Protein AF-0000000077307015 (afdb_homodimer)

pLDDT: mean 95.94, std 4.7, range [71.44, 98.88]

Organism: Tagetes erecta (NCBI:txid13708)

Foldseek 3Di:
DPVQVVQVVVVVVQQVCLQPPLLVLLVQAAQQAWEADARDIDGGSVGVSVVSCPPPARHKHWDWDDWDKDQDDDQRKMKIKTWTWMGTPPDPDTWIKIKMFIWGADPVGDTHTRYIYIDTDDD/DPPQVVQVVVVVVQQVCLQPPLLVLLVQAAQQAWEADARDIDGGSVGVSVVSCPPPARHKHWDWDDWDKDQDDDQRKMKIKTWTWMGTPPDPDTWIKIKMFIWGADPVGDTHTRYIYIDTDDD

Secondary structure (DSSP, 8-state):
--HHHHHHHHHHHHHHHHHH-GGGGGGGEEEEEEEEETTEEEESHHHHHHHHHTSS-SSEEEEEEEEEEEE-STT--EEEEEEEEEEETT-SSPEEEEEEEEEEE-TTS-EEEEEEEEEEE--/--HHHHHHHHHHHHHHHHHH-GGGGGGGEEEEEEEEETTEEEESHHHHHHHHHTSS-SSEEEEEEEEEEEE-STT--EEEEEEEEEEETT-SSPEEEEEEEEEEE-TTS-EEEEEEEEEEE--

InterPro domains:
  IPR002075 Nuclear transport factor 2 domain [PF02136] (7-120)
  IPR018222 Nuclear transport factor 2, eukaryote [PS50177] (6-120)
  IPR018222 Nuclear transport factor 2, eukaryote [cd00780] (2-122)
  IPR032710 NTF2-like domain superfamily [SSF54427] (3-121)
  IPR045875 Nuclear transport factor 2 [PTHR12612] (2-122)

Nearest PDB structures (foldseek):
  1gyb-assembly2_C  TM=9.591E-01  e=9.471E-15  Saccharomyces cerevisiae
  1ar0-assembly1_B  TM=9.718E-01  e=2.325E-12  Rattus norvegicus
  1gy5-assembly1_A  TM=9.668E-01  e=3.279E-12  Homo sapiens
  8v1l-assembly2_D  TM=9.205E-01  e=3.783E-09  Homo sapiens
  2r4i-assembly1_B  TM=6.950E-01  e=2.867E-04  Cytophaga hutchinsonii ATCC 33406

Radius of gyration: 17.62 Å; Cα contacts (8 Å, |Δi|>4): 521; chains: 2; bounding box: 45×43×39 Å

Structure (mmCIF, N/CA/C/O backbone):
data_AF-0000000077307015-model_v1
#
loop_
_entity.id
_entity.type
_entity.pdbx_description
1 polymer 'NTF2 domain-containing protein'
#
loop_
_atom_site.group_PDB
_atom_site.id
_atom_site.type_symbol
_atom_site.label_atom_id
_atom_site.label_alt_id
_atom_site.label_comp_id
_atom_site.label_asym_id
_atom_site.label_entity_id
_atom_site.label_seq_id
_atom_site.pdbx_PDB_ins_code
_atom_site.Cartn_x
_atom_site.Cartn_y
_atom_site.Cartn_z
_atom_site.occupancy
_atom_site.B_iso_or_equiv
_atom_site.auth_seq_id
_atom_site.auth_comp_id
_atom_site.auth_asym_id
_atom_site.auth_atom_id
_atom_site.pdbx_PDB_model_num
ATOM 1 N N . MET A 1 1 ? -15.359 14.297 -10.328 1 79.81 1 MET A N 1
ATOM 2 C CA . MET A 1 1 ? -13.922 14.531 -10.406 1 79.81 1 MET A CA 1
ATOM 3 C C . MET A 1 1 ? -13.172 13.234 -10.711 1 79.81 1 MET A C 1
ATOM 5 O O . MET A 1 1 ? -13.586 12.156 -10.273 1 79.81 1 MET A O 1
ATOM 9 N N . ASP A 1 2 ? -12.164 13.203 -11.57 1 93.81 2 ASP A N 1
ATOM 10 C CA . ASP A 1 2 ? -11.266 12.109 -11.898 1 93.81 2 ASP A CA 1
ATOM 11 C C . ASP A 1 2 ? -10.586 11.555 -10.648 1 93.81 2 ASP A C 1
ATOM 13 O O . ASP A 1 2 ? -9.945 12.305 -9.906 1 93.81 2 ASP A O 1
ATOM 17 N N . PRO A 1 3 ? -10.82 10.328 -10.352 1 94.56 3 PRO A N 1
ATOM 18 C CA . PRO A 1 3 ? -10.266 9.766 -9.117 1 94.56 3 PRO A CA 1
ATOM 19 C C . PRO A 1 3 ? -8.758 9.953 -9.008 1 94.56 3 PRO A C 1
ATOM 21 O O . PRO A 1 3 ? -8.234 10.133 -7.906 1 94.56 3 PRO A O 1
ATOM 24 N N . ASP A 1 4 ? -8.062 9.867 -10.094 1 96.69 4 ASP A N 1
ATOM 25 C CA . ASP A 1 4 ? -6.617 10.062 -10.07 1 96.69 4 ASP A CA 1
ATOM 26 C C . ASP A 1 4 ? -6.266 11.492 -9.656 1 96.69 4 ASP A C 1
ATOM 28 O O . ASP A 1 4 ? -5.32 11.711 -8.898 1 96.69 4 ASP A O 1
ATOM 32 N N . ALA A 1 5 ? -6.992 12.391 -10.203 1 96.75 5 ALA A N 1
ATOM 33 C CA . ALA A 1 5 ? -6.777 13.781 -9.836 1 96.75 5 ALA A CA 1
ATOM 34 C C . ALA A 1 5 ? -7.078 14.008 -8.352 1 96.75 5 ALA A C 1
ATOM 36 O O . ALA A 1 5 ? -6.328 14.703 -7.66 1 96.75 5 ALA A O 1
ATOM 37 N N . LEU A 1 6 ? -8.148 13.453 -7.895 1 95.44 6 LEU A N 1
ATOM 38 C CA . LEU A 1 6 ? -8.516 13.562 -6.488 1 95.44 6 LEU A CA 1
ATOM 39 C C . LEU A 1 6 ? -7.434 12.969 -5.594 1 95.44 6 LEU A C 1
ATOM 41 O O . LEU A 1 6 ? -7.074 13.562 -4.574 1 95.44 6 LEU A O 1
ATOM 45 N N . ALA A 1 7 ? -6.934 11.82 -5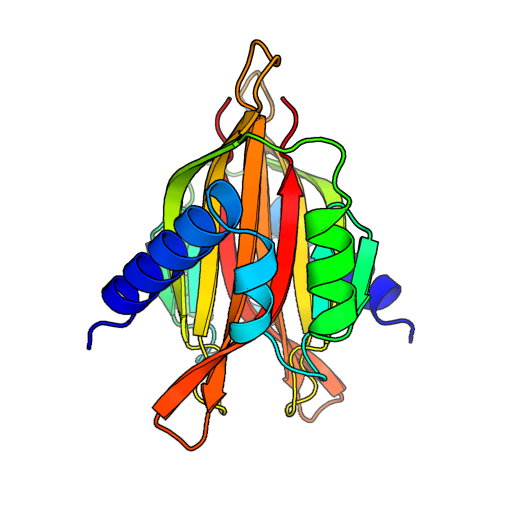.934 1 98.12 7 ALA A N 1
ATOM 46 C CA . ALA A 1 7 ? -5.879 11.164 -5.164 1 98.12 7 ALA A CA 1
ATOM 47 C C . ALA A 1 7 ? -4.641 12.055 -5.062 1 98.12 7 ALA A C 1
ATOM 49 O O . ALA A 1 7 ? -4.055 12.195 -3.988 1 98.12 7 ALA A O 1
ATOM 50 N N . LYS A 1 8 ? -4.25 12.656 -6.152 1 98.12 8 LYS A N 1
ATOM 51 C CA . LYS A 1 8 ? -3.07 13.516 -6.168 1 98.12 8 LYS A CA 1
ATOM 52 C C . LYS A 1 8 ? -3.273 14.75 -5.293 1 98.12 8 LYS A C 1
ATOM 54 O O . LYS A 1 8 ? -2.365 15.156 -4.566 1 98.12 8 LYS A O 1
ATOM 59 N N . ILE A 1 9 ? -4.387 15.336 -5.375 1 98.06 9 ILE A N 1
ATOM 60 C CA . ILE A 1 9 ? -4.707 16.484 -4.543 1 98.06 9 ILE A CA 1
ATOM 61 C C . ILE A 1 9 ? -4.633 16.094 -3.07 1 98.06 9 ILE A C 1
ATOM 63 O O . ILE A 1 9 ? -4.066 16.828 -2.256 1 98.06 9 ILE A O 1
ATOM 67 N N . PHE A 1 10 ? -5.207 14.953 -2.727 1 98.44 10 PHE A N 1
ATOM 68 C CA . PHE A 1 10 ? -5.18 14.469 -1.353 1 98.44 10 PHE A CA 1
ATOM 69 C C . PHE A 1 10 ? -3.742 14.281 -0.874 1 98.44 10 PHE A C 1
ATOM 71 O O . PHE A 1 10 ? -3.385 14.727 0.219 1 98.44 10 PHE A O 1
ATOM 78 N N . VAL A 1 11 ? -2.916 13.602 -1.639 1 98.81 11 VAL A N 1
ATOM 79 C CA . VAL A 1 11 ? -1.541 13.297 -1.262 1 98.81 11 VAL A CA 1
ATOM 80 C C . VAL A 1 11 ? -0.752 14.594 -1.08 1 98.81 11 VAL A C 1
ATOM 82 O O . VAL A 1 11 ? 0.033 14.719 -0.138 1 98.81 11 VAL A O 1
ATOM 85 N N . GLU A 1 12 ? -0.959 15.5 -1.955 1 98.75 12 GLU A N 1
ATOM 86 C CA . GLU A 1 12 ? -0.313 16.812 -1.821 1 98.75 12 GLU A CA 1
ATOM 87 C C . GLU A 1 12 ? -0.701 17.484 -0.51 1 98.75 12 GLU A C 1
ATOM 89 O O . GLU A 1 12 ? 0.159 18 0.203 1 98.75 12 GLU A O 1
ATOM 94 N N . HIS A 1 13 ? -1.947 17.484 -0.262 1 98.56 13 HIS A N 1
ATOM 95 C CA . HIS A 1 13 ? -2.43 18.094 0.974 1 98.56 13 HIS A CA 1
ATOM 96 C C . HIS A 1 13 ? -1.856 17.375 2.195 1 98.56 13 HIS A C 1
ATOM 98 O O . HIS A 1 13 ? -1.396 18.031 3.137 1 98.56 13 HIS A O 1
ATOM 104 N N . TYR A 1 14 ? -1.921 16.078 2.191 1 98.88 14 TYR A N 1
ATOM 105 C CA . TYR A 1 14 ? -1.446 15.273 3.316 1 98.88 14 TYR A CA 1
ATOM 106 C C . TYR A 1 14 ? 0.009 15.594 3.637 1 98.88 14 TYR A C 1
ATOM 108 O O . TYR A 1 14 ? 0.342 15.93 4.773 1 98.88 14 TYR A O 1
ATOM 116 N N . TYR A 1 15 ? 0.831 15.523 2.621 1 98.81 15 TYR A N 1
ATOM 117 C CA . TYR A 1 15 ? 2.256 15.688 2.891 1 98.81 15 TYR A CA 1
ATOM 118 C C . TYR A 1 15 ? 2.596 17.141 3.188 1 98.81 15 TYR A C 1
ATOM 120 O O . TYR A 1 15 ? 3.486 17.422 3.99 1 98.81 15 TYR A O 1
ATOM 128 N N . LYS A 1 16 ? 1.938 18.047 2.475 1 98.62 16 LYS A N 1
ATOM 129 C CA . LYS A 1 16 ? 2.131 19.453 2.844 1 98.62 16 LYS A CA 1
ATOM 130 C C . LYS A 1 16 ? 1.805 19.688 4.316 1 98.62 16 LYS A C 1
ATOM 132 O O . LYS A 1 16 ? 2.564 20.344 5.031 1 98.62 16 LYS A O 1
ATOM 137 N N . THR A 1 17 ? 0.678 19.172 4.777 1 98.62 17 THR A N 1
ATOM 138 C CA . THR A 1 17 ? 0.271 19.297 6.172 1 98.62 17 THR A CA 1
ATOM 139 C C . THR A 1 17 ? 1.269 18.609 7.094 1 98.62 17 THR A C 1
ATOM 141 O O . THR A 1 17 ? 1.677 19.172 8.109 1 98.62 17 THR A O 1
ATOM 144 N N . PHE A 1 18 ? 1.71 17.406 6.758 1 98.62 18 PHE A N 1
ATOM 145 C CA . PHE A 1 18 ? 2.707 16.672 7.539 1 98.62 18 PHE A CA 1
ATOM 146 C C . PHE A 1 18 ? 3.967 17.516 7.719 1 98.62 18 PHE A C 1
ATOM 148 O O . PHE A 1 18 ? 4.504 17.594 8.828 1 98.62 18 PHE A O 1
ATOM 155 N N . ASP A 1 19 ? 4.398 18.141 6.668 1 98.12 19 ASP A N 1
ATOM 156 C CA . ASP A 1 19 ? 5.695 18.812 6.633 1 98.12 19 ASP A CA 1
ATOM 157 C C . ASP A 1 19 ? 5.637 20.156 7.355 1 98.12 19 ASP A C 1
ATOM 159 O O . ASP A 1 19 ? 6.66 20.672 7.816 1 98.12 19 ASP A O 1
ATOM 163 N N . THR A 1 20 ? 4.406 20.781 7.402 1 97.69 20 THR A N 1
ATOM 164 C CA . THR A 1 20 ? 4.371 22.172 7.828 1 97.69 20 THR A CA 1
ATOM 165 C C . THR A 1 20 ? 3.527 22.328 9.094 1 97.69 20 THR A C 1
ATOM 167 O O . THR A 1 20 ? 3.699 23.297 9.844 1 97.69 20 THR A O 1
ATOM 170 N N . ASN A 1 21 ? 2.578 21.516 9.367 1 97.44 21 ASN A N 1
ATOM 171 C CA . ASN A 1 21 ? 1.637 21.5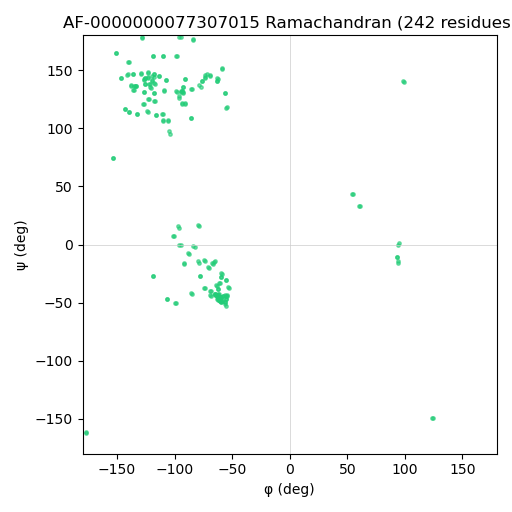31 10.484 1 97.44 21 ASN A CA 1
ATOM 172 C C . ASN A 1 21 ? 1.118 20.141 10.805 1 97.44 21 ASN A C 1
ATOM 174 O O . ASN A 1 21 ? -0.072 19.859 10.648 1 97.44 21 ASN A O 1
ATOM 178 N N . ARG A 1 22 ? 1.98 19.375 11.414 1 97 22 ARG A N 1
ATOM 179 C CA . ARG A 1 22 ? 1.725 17.953 11.586 1 97 22 ARG A CA 1
ATOM 180 C C . ARG A 1 22 ? 0.48 17.719 12.438 1 97 22 ARG A C 1
ATOM 182 O O . ARG A 1 22 ? -0.285 16.781 12.188 1 97 22 ARG A O 1
ATOM 189 N N . ALA A 1 23 ? 0.243 18.484 13.43 1 97.5 23 ALA A N 1
ATOM 190 C CA . ALA A 1 23 ? -0.922 18.359 14.305 1 97.5 23 ALA A CA 1
ATOM 191 C C . ALA A 1 23 ? -2.219 18.5 13.508 1 97.5 23 ALA A C 1
ATOM 193 O O . ALA A 1 23 ? -3.246 17.938 13.891 1 97.5 23 ALA A O 1
ATOM 194 N N . GLY A 1 24 ? -2.186 19.234 12.406 1 98.38 24 GLY A N 1
ATOM 195 C CA . GLY A 1 24 ? -3.348 19.453 11.562 1 98.38 24 GLY A CA 1
ATOM 196 C C . GLY A 1 24 ? -3.84 18.172 10.898 1 98.38 24 GLY A C 1
ATOM 197 O O . GLY A 1 24 ? -4.961 18.125 10.391 1 98.38 24 GLY A O 1
ATOM 198 N N . LEU A 1 25 ? -3.027 17.125 10.906 1 98.75 25 LEU A N 1
ATOM 199 C CA . LEU A 1 25 ? -3.41 15.852 10.297 1 98.75 25 LEU A CA 1
ATOM 200 C C . LEU A 1 25 ? -4.566 15.211 11.047 1 98.75 25 LEU A C 1
ATOM 202 O O . LEU A 1 25 ? -5.227 14.305 10.531 1 98.75 25 LEU A O 1
ATOM 206 N N . ALA A 1 26 ? -4.855 15.641 12.273 1 98.38 26 ALA A N 1
ATOM 207 C CA . ALA A 1 26 ? -5.941 15.102 13.094 1 98.38 26 ALA A CA 1
ATOM 208 C C . ALA A 1 26 ? -7.273 15.172 12.344 1 98.38 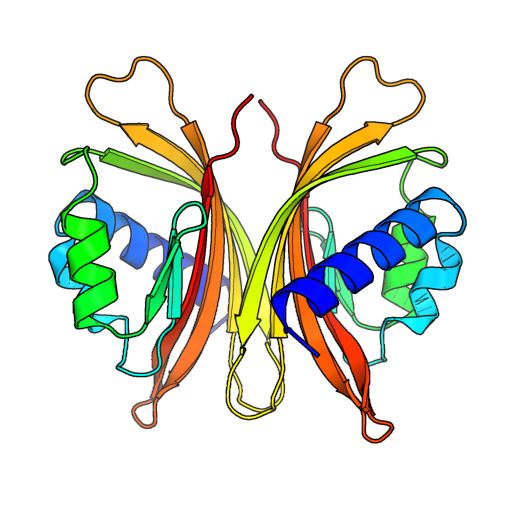26 ALA A C 1
ATOM 210 O O . ALA A 1 26 ? -8.125 14.297 12.5 1 98.38 26 ALA A O 1
ATOM 211 N N . ASN A 1 27 ? -7.387 16.172 11.5 1 97.69 27 ASN A N 1
ATOM 212 C CA . ASN A 1 27 ? -8.641 16.422 10.805 1 97.69 27 ASN A CA 1
ATOM 213 C C . ASN A 1 27 ? -8.883 15.406 9.695 1 97.69 27 ASN A C 1
ATOM 215 O O . ASN A 1 27 ? -9.992 15.305 9.164 1 97.69 27 ASN A O 1
ATOM 219 N N . LEU A 1 28 ? -7.875 14.672 9.352 1 98.5 28 LEU A N 1
ATOM 220 C CA . LEU A 1 28 ? -7.988 13.711 8.258 1 98.5 28 LEU A CA 1
ATOM 221 C C . LEU A 1 28 ? -8.391 12.336 8.773 1 98.5 28 LEU A C 1
ATOM 223 O O . LEU A 1 28 ? -8.781 11.461 7.996 1 98.5 28 LEU A O 1
ATOM 227 N N . TYR A 1 29 ? -8.258 12.094 10.062 1 98.62 29 TYR A N 1
ATOM 228 C CA . TYR A 1 29 ? -8.516 10.797 10.672 1 98.62 29 TYR A CA 1
ATOM 229 C C . TYR A 1 29 ? -9.773 10.836 11.539 1 98.62 29 TYR A C 1
ATOM 231 O O . TYR A 1 29 ? -10.25 11.914 11.891 1 98.62 29 TYR A O 1
ATOM 239 N N . GLN A 1 30 ? -10.297 9.656 11.836 1 97.44 30 GLN A N 1
ATOM 240 C CA . GLN A 1 30 ? -11.414 9.477 12.75 1 97.44 30 GLN A CA 1
ATOM 241 C C . GLN A 1 30 ? -11.094 8.438 13.82 1 97.44 30 GLN A C 1
ATOM 243 O O . GLN A 1 30 ? -9.992 7.883 13.844 1 97.44 30 GLN A O 1
ATOM 248 N N . ASP A 1 31 ? -12 8.195 14.734 1 97.62 31 ASP A N 1
ATOM 249 C CA . ASP A 1 31 ? -11.773 7.289 15.859 1 97.62 31 ASP A CA 1
ATOM 250 C C . ASP A 1 31 ? -11.492 5.871 15.367 1 97.62 31 ASP A C 1
ATOM 252 O O . ASP A 1 31 ? -10.703 5.148 15.969 1 97.62 31 ASP A O 1
ATOM 256 N N . ALA A 1 32 ? -12.078 5.531 14.312 1 96.25 32 ALA A N 1
ATOM 257 C CA . ALA A 1 32 ? -11.938 4.168 13.805 1 96.25 32 ALA A CA 1
ATOM 258 C C . ALA A 1 32 ? -10.711 4.043 12.898 1 96.25 32 ALA A C 1
ATOM 260 O O . ALA A 1 32 ? -10.359 2.943 12.469 1 96.25 32 ALA A O 1
ATOM 261 N N . SER A 1 33 ? -10.086 5.148 12.578 1 98.44 33 SER A N 1
ATOM 262 C CA . SER A 1 33 ? -8.906 5.121 11.719 1 98.44 33 SER A CA 1
ATOM 263 C C . SER A 1 33 ? -7.77 4.328 12.359 1 98.44 33 SER A C 1
ATOM 265 O O . SER A 1 33 ? -7.613 4.336 13.586 1 98.44 33 SER A O 1
ATOM 267 N N . MET A 1 34 ? -7.062 3.623 11.562 1 98.62 34 MET A N 1
ATOM 268 C CA . MET A 1 34 ? -5.883 2.891 12.008 1 98.62 34 MET A CA 1
ATOM 269 C C . MET A 1 34 ? -4.664 3.248 11.164 1 98.62 34 MET A C 1
ATOM 271 O O . MET A 1 34 ? -4.75 3.295 9.938 1 98.62 34 MET A O 1
ATOM 275 N N . SER A 1 35 ? -3.562 3.553 11.852 1 98.75 35 SER A N 1
ATOM 276 C CA . SER A 1 35 ? -2.301 3.859 11.18 1 98.75 35 SER A CA 1
ATOM 277 C C . SER A 1 35 ? -1.198 2.898 11.617 1 98.75 35 SER A C 1
ATOM 279 O O . SER A 1 35 ? -1.129 2.51 12.781 1 98.75 35 SER A O 1
ATOM 281 N N . THR A 1 36 ? -0.417 2.381 10.688 1 98.75 36 THR A N 1
ATOM 282 C CA . THR A 1 36 ? 0.846 1.707 10.969 1 98.75 36 THR A CA 1
ATOM 283 C C . THR A 1 36 ? 2.025 2.533 10.461 1 98.75 36 THR A C 1
ATOM 285 O O . THR A 1 36 ? 2.172 2.746 9.258 1 98.75 36 THR A O 1
ATOM 288 N N . PHE A 1 37 ? 2.824 3.053 11.336 1 98.12 37 PHE A N 1
ATOM 289 C CA . PHE A 1 37 ? 4.027 3.801 10.992 1 98.12 37 PHE A CA 1
ATOM 290 C C . PHE A 1 37 ? 5.277 3.014 11.359 1 98.12 37 PHE A C 1
ATOM 292 O O . PHE A 1 37 ? 5.594 2.852 12.547 1 98.12 37 PHE A O 1
ATOM 299 N N . GLU A 1 38 ? 5.914 2.506 10.367 1 96.94 38 GLU A N 1
ATOM 300 C CA . GLU A 1 38 ? 7.113 1.699 10.562 1 96.94 38 GLU A CA 1
ATOM 301 C C . GLU A 1 38 ? 6.848 0.537 11.516 1 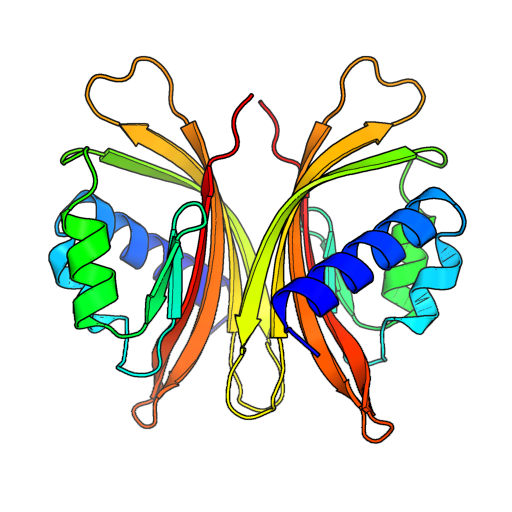96.94 38 GLU A C 1
ATOM 303 O O . GLU A 1 38 ? 7.625 0.298 12.445 1 96.94 38 GLU A O 1
ATOM 308 N N . GLY A 1 39 ? 5.719 -0.034 11.258 1 97.56 39 GLY A N 1
ATOM 309 C CA . GLY A 1 39 ? 5.414 -1.272 11.953 1 97.56 39 GLY A CA 1
ATOM 310 C C . GLY A 1 39 ? 4.621 -1.059 13.234 1 97.56 39 GLY A C 1
ATOM 311 O O . GLY A 1 39 ? 4.094 -2.012 13.805 1 97.56 39 GLY A O 1
ATOM 312 N N . HIS A 1 40 ? 4.48 0.142 13.688 1 97.31 40 HIS A N 1
ATOM 313 C CA . HIS A 1 40 ? 3.742 0.441 14.906 1 97.31 40 HIS A CA 1
ATOM 314 C C . HIS A 1 40 ? 2.287 0.779 14.602 1 97.31 40 HIS A C 1
ATOM 316 O O . HIS A 1 40 ? 2.002 1.795 13.961 1 97.31 40 HIS A O 1
ATOM 322 N N . LYS A 1 41 ? 1.407 -0.004 15.195 1 98.38 41 LYS A N 1
ATOM 323 C CA . LYS A 1 41 ? -0.022 0.157 14.938 1 98.38 41 LYS A CA 1
ATOM 324 C C . LYS A 1 41 ? -0.667 1.067 15.984 1 98.38 41 LYS A C 1
ATOM 326 O O . LYS A 1 41 ? -0.455 0.892 17.188 1 98.38 41 LYS A O 1
ATOM 331 N N . ILE A 1 42 ? -1.411 1.981 15.422 1 98.44 42 ILE A N 1
ATOM 332 C CA . ILE A 1 42 ? -2.068 2.967 16.281 1 98.44 42 ILE A CA 1
ATOM 333 C C . ILE A 1 42 ? -3.498 3.193 15.797 1 98.44 42 ILE A C 1
ATOM 335 O O . ILE A 1 42 ? -3.744 3.314 14.594 1 98.44 42 ILE A O 1
ATOM 339 N N . GLN A 1 43 ? -4.391 3.262 16.672 1 98.38 43 GLN A N 1
ATOM 340 C CA . GLN A 1 43 ? -5.785 3.49 16.297 1 98.38 43 GLN A CA 1
ATOM 341 C C . GLN A 1 43 ? -6.297 4.801 16.891 1 98.38 43 GLN A C 1
ATOM 343 O O . GLN A 1 43 ? -5.969 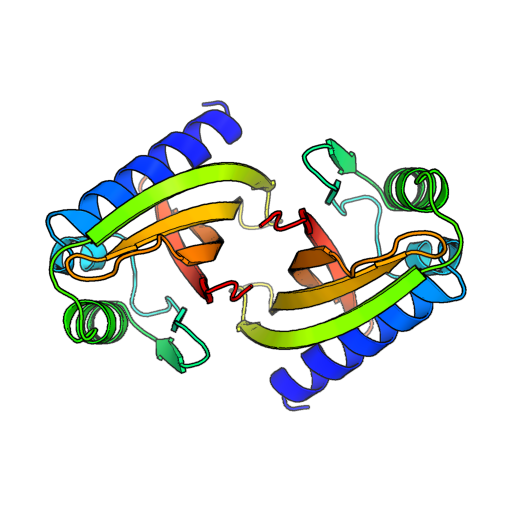5.148 18.031 1 98.38 43 GLN A O 1
ATOM 348 N N . GLY A 1 44 ? -7.055 5.516 16.094 1 98.69 44 GLY A N 1
ATOM 349 C CA . GLY A 1 44 ? -7.715 6.719 16.562 1 98.69 44 GLY A CA 1
ATOM 350 C C . GLY A 1 44 ? -6.977 7.992 16.203 1 98.69 44 GLY A C 1
ATOM 351 O O . GLY A 1 44 ? -5.746 8.047 16.297 1 98.69 44 GLY A O 1
ATOM 352 N N . SER A 1 45 ? -7.727 8.945 15.867 1 98.62 45 SER A N 1
ATOM 353 C CA . SER A 1 45 ? -7.172 10.195 15.359 1 98.62 45 SER A CA 1
ATOM 354 C C . SER A 1 45 ? -6.191 10.812 16.344 1 98.62 45 SER A C 1
ATOM 356 O O . SER A 1 45 ? -5.062 11.148 15.992 1 98.62 45 SER A O 1
ATOM 358 N N . ASN A 1 46 ? -6.574 10.945 17.641 1 98.44 46 ASN A N 1
ATOM 359 C CA . ASN A 1 46 ? -5.723 11.578 18.641 1 98.44 46 ASN A CA 1
ATOM 360 C C . ASN A 1 46 ? -4.418 10.812 18.828 1 98.44 46 ASN A C 1
ATOM 362 O O . ASN A 1 46 ? -3.348 11.422 18.922 1 98.44 46 ASN A O 1
ATOM 366 N N . ASN A 1 47 ? -4.531 9.516 18.938 1 98.75 47 ASN A N 1
ATOM 367 C CA . ASN A 1 47 ? -3.348 8.688 19.125 1 98.75 47 ASN A CA 1
ATOM 368 C C . ASN A 1 47 ? -2.42 8.742 17.922 1 98.75 47 ASN A C 1
ATOM 370 O O . ASN A 1 47 ? -1.197 8.789 18.078 1 98.75 47 ASN A O 1
ATOM 374 N N . ILE A 1 48 ? -3.025 8.688 16.688 1 98.75 48 ILE A N 1
ATOM 375 C CA . ILE A 1 48 ? -2.248 8.727 15.453 1 98.75 48 ILE A CA 1
ATOM 376 C C . ILE A 1 48 ? -1.461 10.031 15.383 1 98.75 48 ILE A C 1
ATOM 378 O O . ILE A 1 48 ? -0.248 10.016 15.156 1 98.75 48 ILE A O 1
ATOM 382 N N . VAL A 1 49 ? -2.105 11.102 15.617 1 98.25 49 VAL A N 1
ATOM 383 C CA . VAL A 1 49 ? -1.454 12.398 15.492 1 98.25 49 VAL A CA 1
ATOM 384 C C . VAL A 1 49 ? -0.407 12.562 16.594 1 98.25 49 VAL A C 1
ATOM 386 O O . VAL A 1 49 ? 0.664 13.125 16.359 1 98.25 49 VAL A O 1
ATOM 389 N N . ALA A 1 50 ? -0.72 12.094 17.844 1 98 50 ALA A N 1
ATOM 390 C CA . ALA A 1 50 ? 0.262 12.117 18.922 1 98 50 ALA A CA 1
ATOM 391 C C . ALA A 1 50 ? 1.534 11.375 18.531 1 98 50 ALA A C 1
ATOM 393 O O . ALA A 1 50 ? 2.645 11.859 18.766 1 98 50 ALA A O 1
ATOM 394 N N . ARG A 1 51 ? 1.414 10.258 17.938 1 97.31 51 ARG A N 1
ATOM 395 C CA . ARG A 1 51 ? 2.562 9.492 17.469 1 97.31 51 ARG A CA 1
ATOM 396 C C . ARG A 1 51 ? 3.336 10.258 16.406 1 97.31 51 ARG A C 1
ATOM 398 O O . ARG A 1 51 ? 4.562 10.352 16.469 1 97.31 51 ARG A O 1
ATOM 405 N N . LEU A 1 52 ? 2.598 10.805 15.438 1 97.38 52 LEU A N 1
ATOM 406 C CA . LEU A 1 52 ? 3.234 11.5 14.328 1 97.38 52 LEU A CA 1
ATOM 407 C C . LEU A 1 52 ? 3.977 12.742 14.812 1 97.38 52 LEU A C 1
ATOM 409 O O . LEU A 1 52 ? 5.039 13.086 14.289 1 97.38 52 LEU A O 1
ATOM 413 N N . THR A 1 53 ? 3.406 13.375 15.812 1 97.06 53 THR A N 1
ATOM 414 C CA . THR A 1 53 ? 4.023 14.594 16.328 1 97.06 53 THR A CA 1
ATOM 415 C C . THR A 1 53 ? 5.188 14.258 17.25 1 97.06 53 THR A C 1
ATOM 417 O O . THR A 1 53 ? 5.996 15.125 17.578 1 97.06 53 THR A O 1
ATOM 420 N N . SER A 1 54 ? 5.301 12.992 17.688 1 96.19 54 SER A N 1
ATOM 421 C CA . SER A 1 54 ? 6.352 12.586 18.625 1 96.19 54 SER A CA 1
ATOM 422 C C . SER A 1 54 ? 7.539 11.984 17.875 1 96.19 54 SER A C 1
ATOM 424 O O . SER A 1 54 ? 8.516 11.562 18.5 1 96.19 54 SER A O 1
ATOM 426 N N . LEU A 1 55 ? 7.453 11.914 16.531 1 95.12 55 LEU A N 1
ATOM 427 C CA . LEU A 1 55 ? 8.555 11.375 15.75 1 95.12 55 LEU A CA 1
ATOM 428 C C . LEU A 1 55 ? 9.836 12.164 15.992 1 95.12 55 LEU A C 1
ATOM 430 O O . LEU A 1 55 ? 9.789 13.375 16.203 1 95.12 55 LEU A O 1
ATOM 434 N N . PRO A 1 56 ? 10.992 11.539 15.859 1 91.12 56 PRO A N 1
ATOM 435 C CA . PRO A 1 56 ? 12.258 12.156 16.266 1 91.12 56 PRO A CA 1
ATOM 436 C C . PRO A 1 56 ? 12.781 13.156 15.227 1 91.12 56 PRO A C 1
ATOM 438 O O . PRO A 1 56 ? 13.969 13.469 15.211 1 91.12 56 PRO A O 1
ATOM 441 N N . PHE A 1 57 ? 11.977 13.594 14.328 1 90.25 57 PHE A N 1
ATOM 442 C CA . PHE A 1 57 ? 12.32 14.656 13.398 1 90.25 57 PHE A CA 1
ATOM 443 C C . PHE A 1 57 ? 11.172 15.664 13.281 1 90.25 57 PHE A C 1
ATOM 445 O O . PHE A 1 57 ? 10.008 15.273 13.234 1 90.25 57 PHE A O 1
ATOM 452 N N . GLN A 1 58 ? 11.562 16.984 13.289 1 84.06 58 GLN A N 1
ATOM 453 C CA . GLN A 1 58 ? 10.539 18.031 13.234 1 84.06 58 GLN A CA 1
ATOM 454 C C . GLN A 1 58 ? 10.391 18.578 11.82 1 84.06 58 GLN A C 1
ATOM 456 O O . GLN A 1 58 ? 9.273 18.688 11.305 1 84.06 58 GLN A O 1
ATOM 461 N N . GLN A 1 59 ? 11.617 18.938 11.242 1 93.12 59 GLN A N 1
ATOM 462 C CA . GLN A 1 59 ? 11.562 19.469 9.875 1 93.12 59 GLN A CA 1
ATOM 463 C C . GLN A 1 59 ? 11.836 18.375 8.852 1 93.12 59 GLN A C 1
ATOM 465 O O . GLN A 1 59 ? 12.836 17.656 8.953 1 93.12 59 GLN A O 1
ATOM 470 N N . CYS A 1 60 ? 10.953 18.266 7.969 1 97.38 60 CYS A N 1
ATOM 471 C CA . CYS A 1 60 ? 11.094 17.281 6.898 1 97.38 60 CYS A CA 1
ATOM 472 C C . CYS A 1 60 ? 10.383 17.75 5.633 1 97.38 60 CYS A C 1
ATOM 474 O O . CYS A 1 60 ? 9.656 18.734 5.66 1 97.38 60 CYS A O 1
ATOM 476 N N . LYS A 1 61 ? 10.727 17.078 4.555 1 97.94 61 LYS A N 1
ATOM 477 C CA . LYS A 1 61 ? 10.109 17.359 3.264 1 97.94 61 LYS A CA 1
ATOM 478 C C . LYS A 1 61 ? 9.828 16.062 2.498 1 97.94 61 LYS A C 1
ATOM 480 O O . LYS A 1 61 ? 10.758 15.328 2.15 1 97.94 61 LYS A O 1
ATOM 485 N N . HIS A 1 62 ? 8.578 15.82 2.324 1 98.12 62 HIS A N 1
ATOM 486 C CA . HIS A 1 62 ? 8.172 14.703 1.477 1 98.12 62 HIS A CA 1
ATOM 487 C C . HIS A 1 62 ? 8.125 15.117 0.01 1 98.12 62 HIS A C 1
ATOM 489 O O . HIS A 1 62 ? 7.609 16.188 -0.32 1 98.12 62 HIS A O 1
ATOM 495 N N . THR A 1 63 ? 8.68 14.305 -0.861 1 98.06 63 THR A N 1
ATOM 496 C CA . THR A 1 63 ? 8.516 14.406 -2.307 1 98.06 63 THR A CA 1
ATOM 497 C C . THR A 1 63 ? 7.969 13.102 -2.879 1 98.06 63 THR A C 1
ATOM 499 O O . THR A 1 63 ? 8.617 12.055 -2.779 1 98.06 63 THR A O 1
ATOM 502 N N . PHE A 1 64 ? 6.719 13.164 -3.412 1 97.75 64 PHE A N 1
ATOM 503 C CA . PHE A 1 64 ? 6.16 11.93 -3.951 1 97.75 64 PHE A CA 1
ATOM 504 C C . PHE A 1 64 ? 6.492 11.789 -5.434 1 97.75 64 PHE A C 1
ATOM 506 O O . PHE A 1 64 ? 6.531 12.781 -6.164 1 97.75 64 PHE A O 1
ATOM 513 N N . THR A 1 65 ? 6.766 10.578 -5.867 1 97.62 65 THR A N 1
ATOM 514 C CA . THR A 1 65 ? 7.152 10.266 -7.238 1 97.62 65 THR A CA 1
ATOM 515 C C . THR A 1 65 ? 6.008 9.578 -7.977 1 97.62 65 THR A C 1
ATOM 517 O O . THR A 1 65 ? 5.738 9.891 -9.141 1 97.62 65 THR A O 1
ATOM 520 N N . THR A 1 66 ? 5.387 8.617 -7.422 1 98.12 66 THR A N 1
ATOM 521 C CA . THR A 1 66 ? 4.246 7.938 -8.023 1 98.12 66 THR A CA 1
ATOM 522 C C . THR A 1 66 ? 3.033 7.992 -7.105 1 98.12 66 THR A C 1
ATOM 524 O O . THR A 1 66 ? 3.174 7.965 -5.879 1 98.12 66 THR A O 1
ATOM 527 N N . VAL A 1 67 ? 1.856 8.125 -7.68 1 98.69 67 VAL A N 1
ATOM 528 C CA . VAL A 1 67 ? 0.564 7.988 -7.016 1 98.69 67 VAL A CA 1
ATOM 529 C C . VAL A 1 67 ? -0.352 7.09 -7.844 1 98.69 67 VAL A C 1
ATOM 531 O O . VAL A 1 67 ? -0.693 7.422 -8.984 1 98.69 67 VAL A O 1
ATOM 534 N N . ASP A 1 68 ? -0.671 5.906 -7.32 1 98.81 68 ASP A N 1
ATOM 535 C CA . ASP A 1 68 ? -1.656 5.016 -7.926 1 98.81 68 ASP A CA 1
ATOM 536 C C . ASP A 1 68 ? -2.949 4.992 -7.113 1 98.81 68 ASP A C 1
ATOM 538 O O . ASP A 1 68 ? -2.914 5.008 -5.879 1 98.81 68 ASP A O 1
ATOM 542 N N . CYS A 1 69 ? -4.059 4.945 -7.746 1 98.38 69 CYS A N 1
ATOM 543 C CA . CYS A 1 69 ? -5.316 4.895 -7.012 1 98.38 69 CYS A CA 1
ATOM 544 C C . CYS A 1 69 ? -6.27 3.875 -7.625 1 98.38 69 CYS A C 1
ATOM 546 O O . CYS A 1 69 ? -6.215 3.619 -8.828 1 98.38 69 CYS A O 1
ATOM 548 N N . GLN A 1 70 ? -7.055 3.225 -6.902 1 98.31 70 GLN A N 1
ATOM 549 C CA . GLN A 1 70 ? -8.078 2.26 -7.281 1 98.31 70 GLN A CA 1
ATOM 550 C C . GLN A 1 70 ? -9.336 2.424 -6.43 1 98.31 70 GLN A C 1
ATOM 552 O O . GLN A 1 70 ? -9.25 2.756 -5.242 1 98.31 70 GLN A O 1
ATOM 557 N N . PRO A 1 71 ? -10.477 2.166 -7.051 1 96.88 71 PRO A N 1
ATOM 558 C CA . PRO A 1 71 ? -11.648 2.021 -6.188 1 96.88 71 PRO A CA 1
ATOM 559 C C . PRO A 1 71 ? -11.539 0.832 -5.238 1 96.88 71 PRO A C 1
ATOM 561 O O . PRO A 1 71 ? -11 -0.213 -5.609 1 96.88 71 PRO A O 1
ATOM 564 N N . SER A 1 72 ? -11.992 0.965 -3.965 1 94.44 72 SER A N 1
ATOM 565 C CA . SER A 1 72 ? -11.734 -0.074 -2.973 1 94.44 72 SER A CA 1
ATOM 566 C C . SER A 1 72 ? -12.961 -0.964 -2.777 1 94.44 72 SER A C 1
ATOM 568 O O . SER A 1 72 ? -12.977 -1.819 -1.891 1 94.44 72 SER A O 1
ATOM 570 N N . GLY A 1 73 ? -13.969 -0.853 -3.518 1 84.06 73 GLY A N 1
ATOM 571 C CA . GLY A 1 73 ? -15.062 -1.802 -3.387 1 84.06 73 GLY A CA 1
ATOM 572 C C . GLY A 1 73 ? -16.406 -1.138 -3.115 1 84.06 73 GLY A C 1
ATOM 573 O O . GLY A 1 73 ? -16.625 0.011 -3.506 1 84.06 73 GLY A O 1
ATOM 574 N N . PRO A 1 74 ? -17.203 -1.916 -2.379 1 77.88 74 PRO A N 1
ATOM 575 C CA . PRO A 1 74 ? -18.625 -1.596 -2.311 1 77.88 74 PRO A CA 1
ATOM 576 C C . PRO A 1 74 ? -18.922 -0.331 -1.504 1 77.88 74 PRO A C 1
ATOM 578 O O . PRO A 1 74 ? -19.953 0.303 -1.689 1 77.88 74 PRO A O 1
ATOM 581 N N . VAL A 1 75 ? -18.047 0.139 -0.662 1 79.44 75 VAL A N 1
ATOM 582 C CA . VAL A 1 75 ? -18.344 1.283 0.191 1 79.44 75 VAL A CA 1
ATOM 583 C C . VAL A 1 75 ? -17.812 2.562 -0.451 1 79.44 75 VAL A C 1
ATOM 585 O O . VAL A 1 75 ? -17.641 3.58 0.224 1 79.44 75 VAL A O 1
ATOM 588 N N . SER A 1 76 ? -17.469 2.484 -1.688 1 87.5 76 SER A N 1
ATOM 589 C CA . SER A 1 76 ? -17.078 3.615 -2.52 1 87.5 76 SER A CA 1
ATOM 590 C C . SE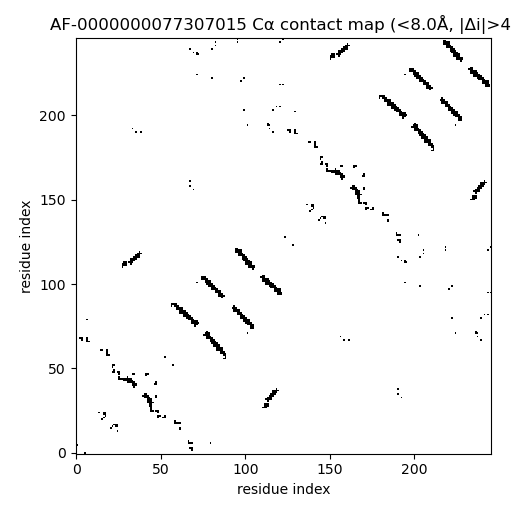R A 1 76 ? -15.836 4.305 -1.965 1 87.5 76 SER A C 1
ATOM 592 O O . SER A 1 76 ? -15.75 5.531 -1.967 1 87.5 76 SER A O 1
ATOM 594 N N . GLY A 1 77 ? -15.016 3.521 -1.387 1 95 77 GLY A N 1
ATOM 595 C CA . GLY A 1 77 ? -13.727 4.035 -0.942 1 95 77 GLY A CA 1
ATOM 596 C C . GLY A 1 77 ? -12.68 4.043 -2.037 1 95 77 GLY A C 1
ATOM 597 O O . GLY A 1 77 ? -12.969 3.717 -3.189 1 95 77 GLY A O 1
ATOM 598 N N . MET A 1 78 ? -11.562 4.543 -1.704 1 97.06 78 MET A N 1
ATOM 599 C CA . MET A 1 78 ? -10.445 4.633 -2.633 1 97.06 78 MET A CA 1
ATOM 600 C C . MET A 1 78 ? -9.141 4.203 -1.958 1 97.06 78 MET A C 1
ATOM 602 O O . MET A 1 78 ? -8.875 4.59 -0.82 1 97.06 78 MET A O 1
ATOM 606 N N . LEU A 1 79 ? -8.406 3.367 -2.658 1 98.38 79 LEU A N 1
ATOM 607 C CA . LEU A 1 79 ? -7.047 3.051 -2.24 1 98.38 79 LEU A CA 1
ATOM 608 C C . LEU A 1 79 ? -6.039 3.943 -2.955 1 98.38 79 LEU A C 1
ATOM 610 O O . LEU A 1 79 ? -6.145 4.164 -4.164 1 98.38 79 LEU A O 1
ATOM 614 N N . VAL A 1 80 ? -5.16 4.512 -2.203 1 98.88 80 VAL A N 1
ATOM 615 C CA . VAL A 1 80 ? -4.094 5.344 -2.752 1 98.88 80 VAL A CA 1
ATOM 616 C C . VAL A 1 80 ? -2.736 4.781 -2.336 1 98.88 80 VAL A C 1
ATOM 618 O O . VAL A 1 80 ? -2.496 4.535 -1.152 1 98.88 80 VAL A O 1
ATOM 621 N N . PHE A 1 81 ? -1.872 4.508 -3.262 1 98.88 81 PHE A N 1
ATOM 622 C CA . PHE A 1 81 ? -0.526 3.996 -3.033 1 98.88 81 PHE A CA 1
ATOM 623 C C . PHE A 1 81 ? 0.522 4.984 -3.531 1 98.88 81 PHE A C 1
ATOM 625 O O . PHE A 1 81 ? 0.514 5.367 -4.703 1 98.88 81 PHE A O 1
ATOM 632 N N . VAL A 1 82 ? 1.407 5.391 -2.629 1 98.88 82 VAL A N 1
ATOM 633 C CA . VAL A 1 82 ? 2.346 6.469 -2.924 1 98.88 82 VAL A CA 1
ATOM 634 C C . VAL A 1 82 ? 3.777 5.965 -2.766 1 98.88 82 VAL A C 1
ATOM 636 O O . VAL A 1 82 ? 4.09 5.254 -1.809 1 98.88 82 VAL A O 1
ATOM 639 N N . SER A 1 83 ? 4.645 6.312 -3.639 1 98.38 83 SER A N 1
ATOM 640 C CA . SER A 1 83 ? 6.09 6.191 -3.471 1 98.38 83 SER A CA 1
ATOM 641 C C . SER A 1 83 ? 6.766 7.559 -3.523 1 98.38 83 SER A C 1
ATOM 643 O O . SER A 1 83 ? 6.316 8.453 -4.246 1 98.38 83 SER A O 1
ATOM 645 N N . GLY A 1 84 ? 7.812 7.695 -2.783 1 98 84 GLY A N 1
ATOM 646 C CA . GLY A 1 84 ? 8.531 8.961 -2.795 1 98 84 GLY A CA 1
ATOM 647 C C . GLY A 1 84 ? 9.781 8.945 -1.936 1 98 84 GLY A C 1
ATOM 648 O O . GLY A 1 84 ? 10.352 7.883 -1.676 1 98 84 GLY A O 1
ATOM 649 N N . SER A 1 85 ? 10.227 10.172 -1.626 1 97.81 85 SER A N 1
ATOM 650 C CA . SER A 1 85 ? 11.391 10.352 -0.763 1 97.81 85 SER A CA 1
ATOM 651 C C . SER A 1 85 ? 11.086 11.328 0.371 1 97.81 85 SER A C 1
ATOM 653 O O . SER A 1 85 ? 10.258 12.227 0.219 1 97.81 85 SER A O 1
ATOM 655 N N . LEU A 1 86 ? 11.695 11.078 1.462 1 97.25 86 LEU A N 1
ATOM 656 C CA . LEU A 1 86 ? 11.586 11.891 2.668 1 97.25 86 LEU A CA 1
ATOM 657 C C . LEU A 1 86 ? 12.93 12.508 3.029 1 97.25 86 LEU A C 1
ATOM 659 O O . LEU A 1 86 ? 13.883 11.797 3.35 1 97.25 86 LEU A O 1
ATOM 663 N N . GLN A 1 87 ? 12.969 13.789 2.883 1 97.75 87 GLN A N 1
ATOM 664 C CA . GLN A 1 87 ? 14.141 14.531 3.332 1 97.75 87 GLN A CA 1
ATOM 665 C C . GLN A 1 87 ? 13.977 15 4.773 1 97.75 87 GLN A C 1
ATOM 667 O O . GLN A 1 87 ? 13.016 15.703 5.094 1 97.75 87 GLN A O 1
ATOM 672 N N . ILE A 1 88 ? 14.867 14.578 5.562 1 95.56 88 ILE A N 1
ATOM 673 C CA . ILE A 1 88 ? 14.852 14.977 6.969 1 95.56 88 ILE A CA 1
ATOM 674 C C . ILE A 1 88 ? 16 15.938 7.246 1 95.56 88 ILE A C 1
ATOM 676 O O . ILE A 1 88 ? 17.141 15.703 6.816 1 95.56 88 ILE A O 1
ATOM 680 N N . SER A 1 89 ? 15.648 16.984 7.902 1 93.25 89 SER A N 1
ATOM 681 C CA . SER A 1 89 ? 16.688 17.969 8.234 1 93.25 89 SER A CA 1
ATOM 682 C C . SER A 1 89 ? 17.828 17.312 9.008 1 93.25 89 SER A C 1
ATOM 684 O O . SER A 1 89 ? 17.594 16.547 9.938 1 93.25 89 SER A O 1
ATOM 686 N N . GLY A 1 90 ? 19.031 17.531 8.602 1 90.38 90 GLY A N 1
ATOM 687 C CA . GLY A 1 90 ? 20.203 17 9.273 1 90.38 90 GLY A CA 1
ATOM 688 C C . GLY A 1 90 ? 20.672 15.68 8.68 1 90.38 90 GLY A C 1
ATOM 689 O O . GLY A 1 90 ? 21.766 15.219 8.992 1 90.38 90 GLY A O 1
ATOM 690 N N . GLU A 1 91 ? 19.812 15.117 7.906 1 89.12 91 GLU A N 1
ATOM 691 C CA . GLU A 1 91 ? 20.203 13.883 7.223 1 89.12 91 GLU A CA 1
ATOM 692 C C . GLU A 1 91 ? 20.781 14.18 5.844 1 89.12 91 GLU A C 1
ATOM 694 O O . GLU A 1 91 ? 20.266 15.039 5.121 1 89.12 91 GLU A O 1
ATOM 699 N N . GLN A 1 92 ? 21.812 13.555 5.551 1 90.62 92 GLN A N 1
ATOM 700 C CA . GLN A 1 92 ? 22.5 13.805 4.289 1 90.62 92 GLN A CA 1
ATOM 701 C C . GLN A 1 92 ? 21.688 13.305 3.102 1 90.62 92 GLN A C 1
ATOM 703 O O . GLN A 1 92 ? 21.594 13.984 2.076 1 90.62 92 GLN A O 1
ATOM 708 N N . HIS A 1 93 ? 21.125 12.094 3.252 1 93 93 HIS A N 1
ATOM 709 C CA . HIS A 1 93 ? 20.422 11.516 2.111 1 93 93 HIS A CA 1
ATOM 710 C C . HIS A 1 93 ? 18.922 11.406 2.387 1 93 93 HIS A C 1
ATOM 712 O O . HIS A 1 93 ? 18.516 11.148 3.523 1 93 93 HIS A O 1
ATOM 718 N N . ALA A 1 94 ? 18.203 11.617 1.309 1 95.06 94 ALA A N 1
ATOM 719 C CA . ALA A 1 94 ? 16.766 11.391 1.397 1 95.06 94 ALA A CA 1
ATOM 720 C C . ALA A 1 94 ? 16.453 9.898 1.538 1 95.06 94 ALA A C 1
ATOM 722 O O . ALA A 1 94 ? 17.156 9.062 0.97 1 95.06 94 ALA A O 1
ATOM 723 N N . LEU A 1 95 ? 15.445 9.625 2.266 1 94.88 95 LEU A N 1
ATOM 724 C CA . LEU A 1 95 ? 15 8.25 2.457 1 94.88 95 LEU A CA 1
ATOM 725 C C . LEU A 1 95 ? 13.82 7.926 1.539 1 94.88 95 LEU A C 1
ATOM 727 O O . LEU A 1 95 ? 12.883 8.719 1.422 1 94.88 95 LEU A O 1
ATOM 731 N N . LYS A 1 96 ? 13.922 6.777 0.852 1 97.19 96 LYS A N 1
ATOM 732 C CA . LYS A 1 96 ? 12.773 6.34 0.058 1 97.19 96 LYS A CA 1
ATOM 733 C C . LYS A 1 96 ? 11.656 5.809 0.95 1 97.19 96 LYS A C 1
ATOM 735 O O . LYS A 1 96 ? 11.922 5.172 1.973 1 97.19 96 LYS A O 1
ATOM 740 N N . PHE A 1 97 ? 10.422 6.078 0.551 1 98.12 97 PHE A N 1
ATOM 741 C CA . PHE A 1 97 ? 9.312 5.559 1.337 1 98.12 97 PHE A CA 1
ATOM 742 C C . PHE A 1 97 ? 8.188 5.078 0.429 1 98.12 97 PHE A C 1
ATOM 744 O O . PHE A 1 97 ? 8.133 5.438 -0.749 1 98.12 97 PHE A O 1
ATOM 751 N N . SER A 1 98 ? 7.336 4.188 0.922 1 98.62 98 SER A N 1
ATOM 752 C CA . SER A 1 98 ? 6.031 3.828 0.381 1 98.62 98 SER A CA 1
ATOM 753 C C . SER A 1 98 ? 4.938 3.969 1.434 1 98.62 98 SER A C 1
ATOM 755 O O . SER A 1 98 ? 5.168 3.713 2.617 1 98.62 98 SER A O 1
ATOM 757 N N . GLN A 1 99 ? 3.822 4.391 0.971 1 98.88 99 GLN A N 1
ATOM 758 C CA . GLN A 1 99 ? 2.697 4.59 1.878 1 98.88 99 GLN A CA 1
ATOM 759 C C . GLN A 1 99 ? 1.372 4.277 1.187 1 98.88 99 GLN A C 1
ATOM 761 O O . GLN A 1 99 ? 1.225 4.504 -0.016 1 98.88 99 GLN A O 1
ATOM 766 N N . MET A 1 100 ? 0.451 3.711 1.867 1 98.88 100 MET A N 1
ATOM 767 C CA . MET A 1 100 ? -0.885 3.516 1.312 1 98.88 100 MET A CA 1
ATOM 768 C C . MET A 1 100 ? -1.942 4.168 2.197 1 98.88 100 MET A C 1
ATOM 770 O O . MET A 1 100 ? -1.76 4.277 3.41 1 98.88 100 MET A O 1
ATOM 774 N N . PHE A 1 101 ? -2.984 4.641 1.581 1 98.81 101 PHE A N 1
ATOM 775 C CA . PHE A 1 101 ? -4.168 5.168 2.252 1 98.81 101 PHE A CA 1
ATOM 776 C C . PHE A 1 101 ? -5.426 4.461 1.758 1 98.81 101 PHE A C 1
ATOM 778 O O . PHE A 1 101 ? -5.562 4.188 0.563 1 98.81 101 PHE A O 1
ATOM 785 N N . HIS A 1 102 ? -6.277 4.152 2.66 1 98.19 102 HIS A N 1
ATOM 786 C CA . HIS A 1 102 ? -7.66 3.82 2.342 1 98.19 102 HIS A CA 1
ATOM 787 C C . HIS A 1 102 ? -8.602 4.965 2.717 1 98.19 102 HIS A C 1
ATOM 789 O O . HIS A 1 102 ? -8.828 5.219 3.9 1 98.19 102 HIS A O 1
ATOM 795 N N . LEU A 1 103 ? -9.086 5.66 1.706 1 97.75 103 LEU A N 1
ATOM 796 C CA . LEU A 1 103 ? -9.977 6.797 1.887 1 97.75 103 LEU A CA 1
ATOM 797 C C . LEU A 1 103 ? -11.438 6.359 1.83 1 97.75 103 LEU A C 1
ATOM 799 O O . LEU A 1 103 ? -11.844 5.664 0.898 1 97.75 103 LEU A O 1
ATOM 803 N N . MET A 1 104 ? -12.188 6.797 2.805 1 96.12 104 MET A N 1
ATOM 804 C CA . MET A 1 104 ? -13.609 6.465 2.861 1 96.12 104 MET A CA 1
ATOM 805 C C . MET A 1 104 ? -14.461 7.73 2.822 1 96.12 104 MET A C 1
ATOM 807 O O . MET A 1 104 ? -14.109 8.742 3.432 1 96.12 104 MET A O 1
ATOM 811 N N . PRO A 1 105 ? -15.508 7.594 2.143 1 94.31 105 PRO A N 1
ATOM 812 C CA . PRO A 1 105 ? -16.359 8.781 2.051 1 94.31 105 PRO A CA 1
ATOM 813 C C . PRO A 1 105 ? -17.109 9.07 3.352 1 94.31 105 PRO A C 1
ATOM 815 O O . PRO A 1 105 ? -17.422 8.148 4.105 1 94.31 105 PRO A O 1
ATOM 818 N N . THR A 1 106 ? -17.312 10.297 3.635 1 93.38 106 THR A N 1
ATOM 819 C CA . THR A 1 106 ? -18.172 10.734 4.73 1 93.38 106 THR A CA 1
ATOM 820 C C . THR A 1 106 ? -19.562 11.109 4.219 1 93.38 106 THR A C 1
ATOM 822 O O . THR A 1 106 ? -19.734 11.344 3.023 1 93.38 106 THR A O 1
ATOM 825 N N . PRO A 1 1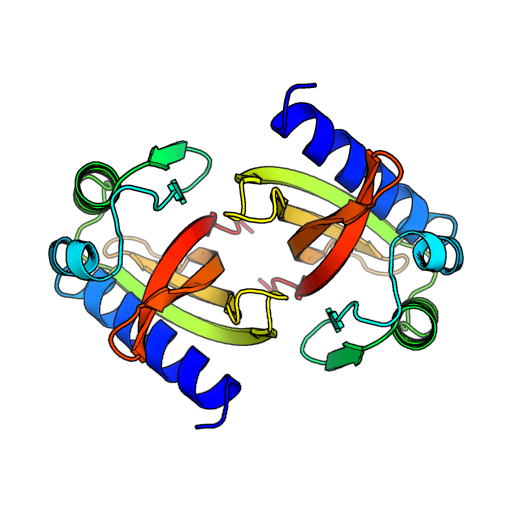07 ? -20.516 11.164 5.105 1 90.69 107 PRO A N 1
ATOM 826 C CA . PRO A 1 107 ? -21.859 11.57 4.684 1 90.69 107 PRO A CA 1
ATOM 827 C C . PRO A 1 107 ? -21.891 12.961 4.062 1 90.69 107 PRO A C 1
ATOM 829 O O . PRO A 1 107 ? -22.766 13.258 3.248 1 90.69 107 PRO A O 1
ATOM 832 N N . GLN A 1 108 ? -20.969 13.797 4.402 1 90.5 108 GLN A N 1
ATOM 833 C CA . GLN A 1 108 ? -20.906 15.172 3.914 1 90.5 108 GLN A CA 1
ATOM 834 C C . GLN A 1 108 ? -20.25 15.242 2.545 1 90.5 108 GLN A C 1
ATOM 836 O O . GLN A 1 108 ? -20.141 16.328 1.954 1 90.5 108 GLN A O 1
ATOM 841 N N . GLY A 1 109 ? -19.766 14.117 1.944 1 87.38 109 GLY A N 1
ATOM 842 C CA . GLY A 1 109 ? -19.203 14.094 0.602 1 87.38 109 GLY A CA 1
ATOM 843 C C . GLY A 1 109 ? -17.688 14.234 0.581 1 87.38 109 GLY A C 1
ATOM 844 O O . GLY A 1 109 ? -17.094 14.312 -0.49 1 87.38 109 GLY A O 1
ATOM 845 N N . SER A 1 110 ? -17.094 14.336 1.732 1 93.12 110 SER A N 1
ATOM 846 C CA . SER A 1 110 ? -15.641 14.359 1.829 1 93.12 110 SER A CA 1
ATOM 847 C C . SER A 1 110 ? -15.086 12.969 2.139 1 93.12 110 SER A C 1
ATOM 849 O O . SER A 1 110 ? -15.812 11.977 2.09 1 93.12 110 SER A O 1
ATOM 851 N N . PHE A 1 111 ? -13.781 12.883 2.209 1 96.06 111 PHE A N 1
ATOM 852 C CA . PHE A 1 111 ? -13.125 11.617 2.539 1 96.06 111 PHE A CA 1
ATOM 853 C C . PHE A 1 111 ? -12.328 11.742 3.83 1 96.06 111 PHE A C 1
ATOM 855 O O . PHE A 1 111 ? -11.82 12.82 4.152 1 96.06 111 PHE A O 1
ATOM 862 N N . TYR A 1 112 ? -12.305 10.711 4.586 1 97.38 112 TYR A N 1
ATOM 863 C CA . TYR A 1 1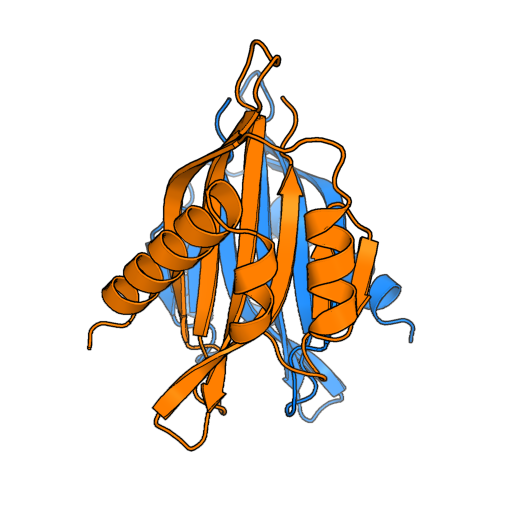12 ? -11.344 10.594 5.68 1 97.38 112 TYR A CA 1
ATOM 864 C C . TYR A 1 112 ? -10.43 9.398 5.473 1 97.38 112 TYR A C 1
ATOM 866 O O . TYR A 1 112 ? -10.711 8.531 4.641 1 97.38 112 TYR A O 1
ATOM 874 N N . VAL A 1 113 ? -9.312 9.398 6.188 1 98.5 113 VAL A N 1
ATOM 875 C CA . VAL A 1 113 ? -8.359 8.297 6.125 1 98.5 113 VAL A CA 1
ATOM 876 C C . VAL A 1 113 ? -8.766 7.207 7.109 1 98.5 113 VAL A C 1
ATOM 878 O O . VAL A 1 113 ? -8.633 7.375 8.32 1 98.5 113 VAL A O 1
ATOM 881 N N . HIS A 1 114 ? -9.227 6.094 6.578 1 98 114 HIS A N 1
ATOM 882 C CA . HIS A 1 114 ? -9.594 4.973 7.438 1 98 114 HIS A CA 1
ATOM 883 C C . HIS A 1 114 ? -8.375 4.105 7.754 1 98 114 HIS A C 1
ATOM 885 O O . HIS A 1 114 ? -8.234 3.623 8.883 1 98 114 HIS A O 1
ATOM 891 N N . ASN A 1 115 ? -7.559 3.85 6.812 1 98.62 115 ASN A N 1
ATOM 892 C CA . ASN A 1 115 ? -6.301 3.131 6.984 1 98.62 115 ASN A CA 1
ATOM 893 C C . ASN A 1 115 ? -5.121 3.922 6.426 1 98.62 115 ASN A C 1
ATOM 895 O O . ASN A 1 115 ? -5.234 4.555 5.375 1 98.62 115 ASN A O 1
ATOM 899 N N . ASP A 1 116 ? -4.008 3.869 7.098 1 98.88 116 ASP A N 1
ATOM 900 C CA . ASP A 1 116 ? -2.748 4.512 6.734 1 98.88 116 ASP A CA 1
ATOM 901 C C . ASP A 1 116 ? -1.558 3.627 7.094 1 98.88 116 ASP A C 1
ATOM 903 O O . ASP A 1 116 ? -1.337 3.318 8.266 1 98.88 116 ASP A O 1
ATOM 907 N N . ILE A 1 117 ? -0.779 3.164 6.133 1 98.88 117 ILE A N 1
ATOM 908 C CA . ILE A 1 117 ? 0.394 2.344 6.414 1 98.88 117 ILE A CA 1
ATOM 909 C C . ILE A 1 117 ? 1.62 2.945 5.73 1 98.88 117 ILE A C 1
ATOM 911 O O . ILE A 1 117 ? 1.635 3.121 4.512 1 98.88 117 ILE A O 1
ATOM 915 N N . PHE A 1 118 ? 2.625 3.291 6.5 1 98.81 118 PHE A N 1
ATOM 916 C CA . PHE A 1 118 ? 3.848 3.938 6.039 1 98.81 118 PHE A CA 1
ATOM 917 C C . PHE A 1 118 ? 5.062 3.059 6.316 1 98.81 118 PHE A C 1
ATOM 919 O O . PHE A 1 118 ? 5.223 2.545 7.426 1 98.81 118 PHE A O 1
ATOM 926 N N . ARG A 1 119 ? 5.922 2.844 5.281 1 98.5 119 ARG A N 1
ATOM 927 C CA . ARG A 1 119 ? 7.207 2.174 5.445 1 98.5 119 ARG A CA 1
ATOM 928 C C . ARG A 1 119 ? 8.32 2.941 4.734 1 98.5 119 ARG A C 1
ATOM 930 O O . ARG A 1 119 ? 8.148 3.373 3.592 1 98.5 119 ARG A O 1
ATOM 937 N N . LEU A 1 120 ? 9.453 3.068 5.441 1 96.5 120 LEU A N 1
ATOM 938 C CA . LEU A 1 120 ? 10.68 3.486 4.781 1 96.5 120 LEU A CA 1
ATOM 939 C C . LEU A 1 120 ? 11.281 2.34 3.977 1 96.5 120 LEU A C 1
ATOM 941 O O . LEU A 1 120 ? 11.18 1.177 4.375 1 96.5 120 LEU A O 1
ATOM 945 N N . ASN A 1 121 ? 11.797 2.684 2.801 1 94.94 121 ASN A N 1
ATOM 946 C CA . ASN A 1 121 ? 12.5 1.714 1.969 1 94.94 121 ASN A CA 1
ATOM 947 C C . ASN A 1 121 ? 14.008 1.921 2.025 1 94.94 121 ASN A C 1
ATOM 949 O O . ASN A 1 121 ? 14.562 2.684 1.233 1 94.94 121 ASN A O 1
ATOM 953 N N . TYR A 1 122 ? 14.602 1.206 2.855 1 85.88 122 TYR A N 1
ATOM 954 C CA . TYR A 1 122 ? 16.047 1.354 3.016 1 85.88 122 TYR A CA 1
ATOM 955 C C . TYR A 1 122 ? 16.797 0.674 1.874 1 85.88 122 TYR A C 1
ATOM 957 O O . TYR A 1 122 ? 16.359 -0.37 1.378 1 85.88 122 TYR A O 1
ATOM 965 N N . ALA A 1 123 ? 17.828 1.33 1.288 1 71.88 123 ALA A N 1
ATOM 966 C CA . ALA A 1 123 ? 18.656 0.81 0.207 1 71.88 123 ALA A CA 1
ATOM 967 C C . ALA A 1 123 ? 19.391 -0.463 0.638 1 71.88 123 ALA A C 1
ATOM 969 O O . ALA A 1 123 ? 19.688 -0.643 1.82 1 71.88 123 ALA A O 1
ATOM 970 N N . MET B 1 1 ? -8.328 -17.047 13.57 1 79.75 1 MET B N 1
ATOM 971 C CA . MET B 1 1 ? -6.91 -16.953 13.25 1 79.75 1 MET B CA 1
ATOM 972 C C . MET B 1 1 ? -6.418 -15.516 13.375 1 79.75 1 MET B C 1
ATOM 974 O O . MET B 1 1 ? -7.164 -14.57 13.102 1 79.75 1 MET B O 1
ATOM 978 N N . ASP B 1 2 ? -5.25 -15.242 13.922 1 93.81 2 ASP B N 1
ATOM 979 C CA . ASP B 1 2 ? -4.562 -13.953 14.031 1 93.81 2 ASP B CA 1
ATOM 980 C C . ASP B 1 2 ? -4.391 -13.305 12.656 1 93.81 2 ASP B C 1
ATOM 982 O O . ASP B 1 2 ? -3.824 -13.914 11.742 1 93.81 2 ASP B O 1
ATOM 986 N N . PRO B 1 3 ? -4.977 -12.188 12.484 1 94.69 3 PRO B N 1
ATOM 987 C CA . PRO B 1 3 ? -4.922 -11.547 11.172 1 94.69 3 PRO B CA 1
ATOM 988 C C . PRO B 1 3 ? -3.496 -11.398 10.648 1 94.69 3 PRO B C 1
ATOM 990 O O . PRO B 1 3 ? -3.264 -11.5 9.438 1 94.69 3 PRO B O 1
ATOM 993 N N . ASP B 1 4 ? -2.568 -11.117 11.5 1 96.75 4 ASP B N 1
ATOM 994 C CA . ASP B 1 4 ? -1.179 -10.992 11.078 1 96.75 4 ASP B CA 1
ATOM 995 C C . ASP B 1 4 ? -0.641 -12.312 10.539 1 96.75 4 ASP B C 1
ATOM 997 O O . ASP B 1 4 ? 0.087 -12.344 9.547 1 96.75 4 ASP B O 1
ATOM 1001 N N . ALA B 1 5 ? -0.963 -13.336 11.242 1 96.75 5 ALA B N 1
ATOM 1002 C CA . ALA B 1 5 ? -0.552 -14.664 10.781 1 96.75 5 ALA B CA 1
ATOM 1003 C C . ALA B 1 5 ? -1.183 -14.992 9.438 1 96.75 5 ALA B C 1
ATOM 1005 O O . ALA B 1 5 ? -0.514 -15.523 8.547 1 96.75 5 ALA B O 1
ATOM 1006 N N . LEU B 1 6 ? -2.426 -14.703 9.297 1 95.5 6 LEU B N 1
ATOM 1007 C CA . LEU B 1 6 ? -3.129 -14.945 8.039 1 95.5 6 LEU B CA 1
ATOM 1008 C C . LEU B 1 6 ? -2.496 -14.156 6.902 1 95.5 6 LEU B C 1
ATOM 1010 O O . LEU B 1 6 ? -2.301 -14.68 5.809 1 95.5 6 LEU B O 1
ATOM 1014 N N . ALA B 1 7 ? -2.203 -12.898 7.121 1 98.12 7 ALA B N 1
ATOM 1015 C CA . ALA B 1 7 ? -1.572 -12.047 6.113 1 98.12 7 ALA B CA 1
ATOM 1016 C C . ALA B 1 7 ? -0.242 -12.641 5.656 1 98.12 7 ALA B C 1
ATOM 1018 O O . ALA B 1 7 ? 0.045 -12.68 4.457 1 98.12 7 ALA B O 1
ATOM 1019 N N . LYS B 1 8 ? 0.559 -13.109 6.578 1 98.19 8 LYS B N 1
ATOM 1020 C CA . LYS B 1 8 ? 1.861 -13.68 6.246 1 98.19 8 LYS B CA 1
ATOM 1021 C C . LYS B 1 8 ? 1.711 -14.953 5.418 1 98.19 8 LYS B C 1
ATOM 1023 O O . LYS B 1 8 ? 2.453 -15.164 4.453 1 98.19 8 LYS B O 1
ATOM 1028 N N . ILE B 1 9 ? 0.817 -15.766 5.781 1 98.06 9 ILE B N 1
ATOM 1029 C CA . ILE B 1 9 ? 0.553 -16.984 5.031 1 98.06 9 ILE B CA 1
ATOM 1030 C C . ILE B 1 9 ? 0.132 -16.641 3.607 1 98.06 9 ILE B C 1
ATOM 1032 O O . ILE B 1 9 ? 0.603 -17.25 2.646 1 98.06 9 ILE B O 1
ATOM 1036 N N . PHE B 1 10 ? -0.756 -15.664 3.473 1 98.44 10 PHE B N 1
ATOM 1037 C CA . PHE B 1 10 ? -1.215 -15.234 2.158 1 98.44 10 PHE B CA 1
ATOM 1038 C C . PHE B 1 10 ? -0.047 -14.742 1.312 1 98.44 10 PHE B C 1
ATOM 1040 O O . PHE B 1 10 ? 0.089 -15.125 0.149 1 98.44 10 PHE B O 1
ATOM 1047 N N . VAL B 1 11 ? 0.78 -13.875 1.844 1 98.81 11 VAL B N 1
ATOM 1048 C CA . VAL B 1 11 ? 1.893 -13.273 1.115 1 98.81 11 VAL B CA 1
ATOM 1049 C C . VAL B 1 11 ? 2.873 -14.359 0.685 1 98.81 11 VAL B C 1
ATOM 1051 O O . VAL B 1 11 ? 3.377 -14.344 -0.441 1 98.81 11 VAL B O 1
ATOM 1054 N N . GLU B 1 12 ? 3.131 -15.266 1.559 1 98.75 12 GLU B N 1
ATOM 1055 C CA . GLU B 1 12 ? 3.994 -16.391 1.213 1 98.75 12 GLU B CA 1
ATOM 1056 C C . GLU B 1 12 ? 3.426 -17.188 0.037 1 98.75 12 GLU B C 1
ATOM 1058 O O . GLU B 1 12 ? 4.152 -17.516 -0.9 1 98.75 12 GLU B O 1
ATOM 1063 N N . HIS B 1 13 ? 2.193 -17.484 0.128 1 98.56 13 HIS B N 1
ATOM 1064 C CA . HIS B 1 13 ? 1.539 -18.219 -0.946 1 98.56 13 HIS B CA 1
ATOM 1065 C C . HIS B 1 13 ? 1.582 -17.438 -2.256 1 98.56 13 HIS B C 1
ATOM 1067 O O . HIS B 1 13 ? 1.903 -18 -3.307 1 98.56 13 HIS B O 1
ATOM 1073 N N . TYR B 1 14 ? 1.227 -16.172 -2.189 1 98.88 14 TYR B N 1
ATOM 1074 C CA . TYR B 1 14 ? 1.183 -15.328 -3.375 1 98.88 14 TYR B CA 1
ATOM 1075 C C . TYR B 1 14 ? 2.529 -15.312 -4.09 1 98.88 14 TYR B C 1
ATOM 1077 O O . TYR B 1 14 ? 2.605 -15.609 -5.285 1 98.88 14 TYR B O 1
ATOM 1085 N N . TYR B 1 15 ? 3.564 -15.039 -3.334 1 98.81 15 TYR B N 1
ATOM 1086 C CA . TYR B 1 15 ? 4.859 -14.875 -3.986 1 98.81 15 TYR B CA 1
ATOM 1087 C C . TYR B 1 15 ? 5.422 -16.234 -4.41 1 98.81 15 TYR B C 1
ATOM 1089 O O . TYR B 1 15 ? 6.098 -16.328 -5.438 1 98.81 15 TYR B O 1
ATOM 1097 N N . LYS B 1 16 ? 5.211 -17.25 -3.58 1 98.62 16 LYS B N 1
ATOM 1098 C CA . LYS B 1 16 ? 5.605 -18.578 -4.031 1 98.62 16 LYS B CA 1
ATOM 1099 C C . LYS B 1 16 ? 4.949 -18.922 -5.363 1 98.62 16 LYS B C 1
ATOM 1101 O O . LYS B 1 16 ? 5.609 -19.422 -6.277 1 98.62 16 LYS B O 1
ATOM 1106 N N . THR B 1 17 ? 3.65 -18.688 -5.473 1 98.62 17 THR B N 1
ATOM 1107 C CA . THR B 1 17 ? 2.92 -18.969 -6.707 1 98.62 17 THR B CA 1
ATOM 1108 C C . THR B 1 17 ? 3.443 -18.094 -7.848 1 98.62 17 THR B C 1
ATOM 1110 O O . THR B 1 17 ? 3.672 -18.594 -8.953 1 98.62 17 THR B O 1
ATOM 1113 N N . PHE B 1 18 ? 3.67 -16.797 -7.613 1 98.62 18 PHE B N 1
ATOM 1114 C CA . PHE B 1 18 ? 4.227 -15.898 -8.617 1 98.62 18 PHE B CA 1
ATOM 1115 C C . PHE B 1 18 ? 5.543 -16.438 -9.156 1 98.62 18 PHE B C 1
ATOM 1117 O O . PHE B 1 18 ? 5.766 -16.438 -10.375 1 98.62 18 PHE B O 1
ATOM 1124 N N . ASP B 1 19 ? 6.391 -16.922 -8.281 1 98.19 19 ASP B N 1
ATOM 1125 C CA . ASP B 1 19 ? 7.762 -17.281 -8.617 1 98.19 19 ASP B CA 1
ATOM 1126 C C . ASP B 1 19 ? 7.812 -18.625 -9.336 1 98.19 19 ASP B C 1
ATOM 1128 O O . ASP B 1 19 ? 8.758 -18.906 -10.078 1 98.19 19 ASP B O 1
ATOM 1132 N N . THR B 1 20 ? 6.793 -19.516 -9.07 1 97.75 20 THR B N 1
ATOM 1133 C CA . THR B 1 20 ? 6.953 -20.891 -9.516 1 97.75 20 THR B CA 1
ATOM 1134 C C . THR B 1 20 ? 5.855 -21.266 -10.508 1 97.75 20 THR B C 1
ATOM 1136 O O . THR B 1 20 ? 6.031 -22.188 -11.312 1 97.75 20 THR B O 1
ATOM 1139 N N . ASN B 1 21 ? 4.711 -20.703 -10.484 1 97.44 21 ASN B N 1
ATOM 1140 C CA . ASN B 1 21 ? 3.531 -20.969 -11.297 1 97.44 21 ASN B CA 1
ATOM 1141 C C . ASN B 1 21 ? 2.645 -19.734 -11.422 1 97.44 21 ASN B C 1
ATOM 1143 O O . ASN B 1 21 ? 1.514 -19.719 -10.938 1 97.44 21 ASN B O 1
ATOM 1147 N N . ARG B 1 22 ? 3.115 -18.812 -12.219 1 97.06 22 ARG B N 1
ATOM 1148 C CA . ARG B 1 22 ? 2.504 -17.484 -12.273 1 97.06 22 ARG B CA 1
ATOM 1149 C C . ARG B 1 22 ? 1.057 -17.578 -12.742 1 97.06 22 ARG B C 1
ATOM 1151 O O . ARG B 1 22 ? 0.198 -16.828 -12.258 1 97.06 22 ARG B O 1
ATOM 1158 N N . ALA B 1 23 ? 0.738 -18.406 -13.656 1 97.5 23 ALA B N 1
ATOM 1159 C CA . ALA B 1 23 ? -0.617 -18.562 -14.18 1 97.5 23 ALA B CA 1
ATOM 1160 C C . ALA B 1 23 ? -1.583 -18.969 -13.062 1 97.5 23 ALA B C 1
ATOM 1162 O O . ALA B 1 23 ? -2.775 -18.672 -13.133 1 97.5 23 ALA B O 1
ATOM 1163 N N . GLY B 1 24 ? -1.091 -19.641 -12.047 1 98.38 24 GLY B N 1
ATOM 1164 C CA . GLY B 1 24 ? -1.896 -20.094 -10.922 1 98.38 24 GLY B CA 1
ATOM 1165 C C . GLY B 1 24 ? -2.465 -18.953 -10.102 1 98.38 24 GLY B C 1
ATOM 1166 O O . GLY B 1 24 ? -3.383 -19.141 -9.305 1 98.38 24 GLY B O 1
ATOM 1167 N N . LEU B 1 25 ? -1.953 -17.734 -10.305 1 98.69 25 LEU B N 1
ATOM 1168 C CA . LEU B 1 25 ? -2.428 -16.562 -9.562 1 98.69 25 LEU B CA 1
ATOM 1169 C C . LEU B 1 25 ? -3.861 -16.219 -9.953 1 98.69 25 LEU B C 1
ATOM 1171 O O . LEU B 1 25 ? -4.539 -15.477 -9.242 1 98.69 25 LEU B O 1
ATOM 1175 N N . ALA B 1 26 ? -4.371 -16.75 -11.062 1 98.38 26 ALA B N 1
ATOM 1176 C CA . ALA B 1 26 ? -5.73 -16.5 -11.531 1 98.38 26 ALA B CA 1
ATOM 1177 C C . ALA B 1 26 ? -6.754 -16.844 -10.453 1 98.38 26 ALA B C 1
ATOM 1179 O O . ALA B 1 26 ? -7.793 -16.188 -10.344 1 98.38 26 ALA B O 1
ATOM 1180 N N . ASN B 1 27 ? -6.398 -17.812 -9.648 1 97.75 27 ASN B N 1
ATOM 1181 C CA . ASN B 1 27 ? -7.324 -18.328 -8.641 1 97.75 27 ASN B CA 1
ATOM 1182 C C . ASN B 1 27 ? -7.48 -17.344 -7.477 1 97.75 27 ASN B C 1
ATOM 1184 O O . ASN B 1 27 ? -8.391 -17.484 -6.664 1 97.75 27 ASN B O 1
ATOM 1188 N N . LEU B 1 28 ? -6.609 -16.391 -7.398 1 98.5 28 LEU B N 1
ATOM 1189 C CA . LEU B 1 28 ? -6.637 -15.445 -6.285 1 98.5 28 LEU B CA 1
ATOM 1190 C C . LEU B 1 28 ? -7.465 -14.219 -6.629 1 98.5 28 LEU B C 1
ATOM 1192 O O . LEU B 1 28 ? -7.816 -13.43 -5.746 1 98.5 28 LEU B O 1
ATOM 1196 N N . TYR B 1 29 ? -7.75 -14 -7.895 1 98.62 29 TYR B N 1
ATOM 1197 C CA . TYR B 1 29 ? -8.453 -12.812 -8.367 1 98.62 29 TYR B CA 1
ATOM 1198 C C . TYR B 1 29 ? -9.852 -13.164 -8.859 1 98.62 29 TYR B C 1
ATOM 1200 O O . TYR B 1 29 ? -10.148 -14.336 -9.102 1 98.62 29 TYR B O 1
ATOM 1208 N N . GLN B 1 30 ? -10.695 -12.141 -8.961 1 97.38 30 GLN B N 1
ATOM 1209 C CA . GLN B 1 30 ? -12.031 -12.242 -9.523 1 97.38 30 GLN B CA 1
ATOM 1210 C C . GLN B 1 30 ? -12.258 -11.188 -10.609 1 97.38 30 GLN B C 1
ATOM 1212 O O . GLN B 1 30 ? -11.359 -10.398 -10.914 1 97.38 30 GLN B O 1
ATOM 1217 N N . ASP B 1 31 ? -13.414 -11.203 -11.227 1 97.62 31 ASP B N 1
ATOM 1218 C CA . ASP B 1 31 ? -13.719 -10.297 -12.336 1 97.62 31 ASP B CA 1
ATOM 1219 C C . ASP B 1 31 ? -13.641 -8.844 -11.898 1 97.62 31 ASP B C 1
ATOM 1221 O O . ASP B 1 31 ? -13.234 -7.973 -12.672 1 97.62 31 ASP B O 1
ATOM 1225 N N . ALA B 1 32 ? -13.977 -8.602 -10.711 1 96.25 32 ALA B N 1
ATOM 1226 C CA . ALA B 1 32 ? -14.016 -7.227 -10.219 1 96.25 32 ALA B CA 1
ATOM 1227 C C . ALA B 1 32 ? -12.656 -6.801 -9.672 1 96.25 32 ALA B C 1
ATOM 1229 O O . ALA B 1 32 ? -12.461 -5.633 -9.32 1 96.25 32 ALA B O 1
ATOM 1230 N N . SER B 1 33 ? -11.727 -7.727 -9.578 1 98.38 33 SER B N 1
ATOM 1231 C CA . SER B 1 33 ? -10.398 -7.402 -9.07 1 98.38 33 SER B CA 1
ATOM 1232 C C . SER B 1 33 ? -9.695 -6.395 -9.977 1 98.38 33 SER B C 1
ATOM 1234 O O . SER B 1 33 ? -9.883 -6.41 -11.195 1 98.38 33 SER B O 1
ATOM 1236 N N . MET B 1 34 ? -8.969 -5.52 -9.375 1 98.62 34 MET B N 1
ATOM 1237 C CA . MET B 1 34 ? -8.156 -4.555 -10.109 1 98.62 34 MET B CA 1
ATOM 1238 C C . MET B 1 34 ? -6.703 -4.598 -9.641 1 98.62 34 MET B C 1
ATOM 1240 O O . MET B 1 34 ? -6.434 -4.625 -8.438 1 98.62 34 MET B O 1
ATOM 1244 N N . SER B 1 35 ? -5.785 -4.672 -10.625 1 98.75 35 SER B N 1
ATOM 1245 C CA . SER B 1 35 ? -4.355 -4.66 -10.336 1 98.75 35 SER B CA 1
ATOM 1246 C C . SER B 1 35 ? -3.664 -3.49 -11.023 1 98.75 35 SER B C 1
ATOM 1248 O O . SER B 1 35 ? -4.008 -3.135 -12.156 1 98.75 35 SER B O 1
ATOM 1250 N N . THR B 1 36 ? -2.801 -2.771 -10.328 1 98.75 36 THR B N 1
ATOM 1251 C CA . THR B 1 36 ? -1.85 -1.841 -10.922 1 98.75 36 THR B CA 1
ATOM 1252 C C . THR B 1 36 ? -0.423 -2.365 -10.789 1 98.75 36 THR B C 1
ATOM 1254 O O . THR B 1 36 ? 0.094 -2.5 -9.68 1 98.75 36 THR B O 1
ATOM 1257 N N . PHE B 1 37 ? 0.203 -2.719 -11.867 1 98.12 37 PHE B N 1
ATOM 1258 C CA . PHE B 1 37 ? 1.591 -3.168 -11.891 1 98.12 37 PHE B CA 1
ATOM 1259 C C . PHE B 1 37 ? 2.48 -2.129 -12.562 1 98.12 37 PHE B C 1
ATOM 1261 O O . PHE B 1 37 ? 2.41 -1.937 -13.781 1 98.12 37 PHE B O 1
ATOM 1268 N N . GLU B 1 38 ? 3.242 -1.468 -11.773 1 96.88 38 GLU B N 1
ATOM 1269 C CA . GLU B 1 38 ? 4.125 -0.416 -12.266 1 96.88 38 GLU B CA 1
ATOM 1270 C C . GLU B 1 38 ? 3.352 0.626 -13.07 1 96.88 38 GLU B C 1
ATOM 1272 O O . GLU B 1 38 ? 3.768 1.008 -14.164 1 96.88 38 GLU B O 1
ATOM 1277 N N . GLY B 1 39 ? 2.244 0.933 -12.484 1 97.56 39 GLY B N 1
ATOM 1278 C CA . GLY B 1 39 ? 1.489 2.049 -13.031 1 97.56 39 GLY B CA 1
ATOM 1279 C C . GLY B 1 39 ? 0.447 1.621 -14.047 1 97.56 39 GLY B C 1
ATOM 1280 O O . GLY B 1 39 ? -0.417 2.414 -14.43 1 97.56 39 GLY B O 1
ATOM 1281 N N . HIS B 1 40 ? 0.453 0.401 -14.484 1 97.31 40 HIS B N 1
ATOM 1282 C CA . HIS B 1 40 ? -0.508 -0.099 -15.461 1 97.31 40 HIS B CA 1
ATOM 1283 C C . HIS B 1 40 ? -1.707 -0.743 -14.781 1 97.31 40 HIS B C 1
ATOM 1285 O O . HIS B 1 40 ? -1.569 -1.776 -14.117 1 97.31 40 HIS B O 1
ATOM 1291 N N . LYS B 1 41 ? -2.863 -0.198 -15.078 1 98.31 41 LYS B N 1
ATOM 1292 C CA . LYS B 1 41 ? -4.09 -0.667 -14.438 1 98.31 41 LYS B CA 1
ATOM 1293 C C . LYS B 1 41 ? -4.781 -1.729 -15.297 1 98.31 41 LYS B C 1
ATOM 1295 O O . LYS B 1 41 ? -4.957 -1.544 -16.5 1 98.31 41 LYS B O 1
ATOM 1300 N N . ILE B 1 42 ? -5.113 -2.771 -14.586 1 98.44 42 ILE B N 1
ATOM 1301 C CA . ILE B 1 42 ? -5.734 -3.908 -15.258 1 98.44 42 ILE B CA 1
ATOM 1302 C C . ILE B 1 42 ? -6.891 -4.438 -14.414 1 98.44 42 ILE B C 1
ATOM 1304 O O . ILE B 1 42 ? -6.762 -4.582 -13.195 1 98.44 42 ILE B O 1
ATOM 1308 N N . GLN B 1 43 ? -7.949 -4.73 -15.008 1 98.38 43 GLN B N 1
ATOM 1309 C CA . GLN B 1 43 ? -9.102 -5.258 -14.289 1 98.38 43 GLN B CA 1
ATOM 1310 C C . GLN B 1 43 ? -9.445 -6.668 -14.75 1 98.38 43 GLN B C 1
ATOM 1312 O O . GLN B 1 43 ? -9.375 -6.969 -15.945 1 98.38 43 GLN B O 1
ATOM 1317 N N . GLY B 1 44 ? -9.766 -7.508 -13.789 1 98.69 44 GLY B N 1
ATOM 1318 C CA . GLY B 1 44 ? -10.242 -8.844 -14.109 1 98.69 44 GLY B CA 1
ATOM 1319 C C . GLY B 1 44 ? -9.164 -9.906 -14.008 1 98.69 44 GLY B C 1
ATOM 1320 O O . GLY B 1 44 ? -8.023 -9.688 -14.422 1 98.69 44 GLY B O 1
ATOM 1321 N N . SER B 1 45 ? -9.555 -10.992 -13.5 1 98.62 45 SER B N 1
ATOM 1322 C CA . SER B 1 45 ? -8.617 -12.07 -13.211 1 98.62 45 SER B CA 1
ATOM 1323 C C . SER B 1 45 ? -7.836 -12.477 -14.453 1 98.62 45 SER B C 1
ATOM 1325 O O . SER B 1 45 ? -6.602 -12.539 -14.422 1 98.62 45 SER B O 1
ATOM 1327 N N . ASN B 1 46 ? -8.516 -12.734 -15.594 1 98.44 46 ASN B N 1
ATOM 1328 C CA . ASN B 1 46 ? -7.852 -13.188 -16.812 1 98.44 46 ASN B CA 1
ATOM 1329 C C . ASN B 1 46 ? -6.859 -12.148 -17.328 1 98.44 46 ASN B C 1
ATOM 1331 O O . ASN B 1 46 ? -5.742 -12.5 -17.719 1 98.44 46 ASN B O 1
ATOM 1335 N N . ASN B 1 47 ? -7.285 -10.93 -17.359 1 98.75 47 ASN B N 1
ATOM 1336 C CA . ASN B 1 47 ? -6.422 -9.852 -17.844 1 98.75 47 ASN B CA 1
ATOM 1337 C C . ASN B 1 47 ? -5.211 -9.656 -16.938 1 98.75 47 ASN B C 1
ATOM 1339 O O . ASN B 1 47 ? -4.098 -9.43 -17.422 1 98.75 47 ASN B O 1
ATOM 1343 N N . ILE B 1 48 ? -5.441 -9.703 -15.586 1 98.75 48 ILE B N 1
ATOM 1344 C CA . ILE B 1 48 ? -4.371 -9.523 -14.609 1 98.75 48 ILE B CA 1
ATOM 1345 C C . ILE B 1 48 ? -3.316 -10.609 -14.797 1 98.75 48 ILE B C 1
ATOM 1347 O O . ILE B 1 48 ? -2.125 -10.32 -14.914 1 98.75 48 ILE B O 1
ATOM 1351 N N . VAL B 1 49 ? -3.736 -11.805 -14.891 1 98.25 49 VAL B N 1
ATOM 1352 C CA . VAL B 1 49 ? -2.801 -12.914 -14.992 1 98.25 49 VAL B CA 1
ATOM 1353 C C . VAL B 1 49 ? -2.09 -12.867 -16.344 1 98.25 49 VAL B C 1
ATOM 1355 O O . VAL B 1 49 ? -0.897 -13.172 -16.438 1 98.25 49 VAL B O 1
ATOM 1358 N N . ALA B 1 50 ? -2.834 -12.531 -17.438 1 98 50 ALA B N 1
ATOM 1359 C CA . ALA B 1 50 ? -2.207 -12.359 -18.75 1 98 50 ALA B CA 1
ATOM 1360 C C . ALA B 1 50 ? -1.072 -11.344 -18.688 1 98 50 ALA B C 1
ATOM 1362 O O . ALA B 1 50 ? 0.005 -11.57 -19.234 1 98 50 ALA B O 1
ATOM 1363 N N . ARG B 1 51 ? -1.273 -10.258 -18.047 1 97.38 51 ARG B N 1
ATOM 1364 C CA . ARG B 1 51 ? -0.243 -9.242 -17.875 1 97.38 51 ARG B CA 1
ATOM 1365 C C . ARG B 1 51 ? 0.944 -9.781 -17.094 1 97.38 51 ARG B C 1
ATOM 1367 O O . ARG B 1 51 ? 2.096 -9.602 -17.484 1 97.38 51 ARG B O 1
ATOM 1374 N N . LEU B 1 52 ? 0.631 -10.438 -15.977 1 97.38 52 LEU B N 1
ATOM 1375 C CA . LEU B 1 52 ? 1.688 -10.945 -15.102 1 97.38 52 LEU B CA 1
ATOM 1376 C C . LEU B 1 52 ? 2.525 -12 -15.82 1 97.38 52 LEU B C 1
ATOM 1378 O O . LEU B 1 52 ? 3.74 -12.078 -15.617 1 97.38 52 LEU B O 1
ATOM 1382 N N . THR B 1 53 ? 1.879 -12.773 -16.641 1 97.06 53 THR B N 1
ATOM 1383 C CA . THR B 1 53 ? 2.586 -13.836 -17.359 1 97.06 53 THR B CA 1
ATOM 1384 C C . THR B 1 53 ? 3.35 -13.266 -18.547 1 97.06 53 THR B C 1
ATOM 1386 O O . THR B 1 53 ? 4.211 -13.938 -19.125 1 97.06 53 THR B O 1
ATOM 1389 N N . SER B 1 54 ? 3.045 -12.039 -18.969 1 96.19 54 SER B N 1
ATOM 1390 C CA . SER B 1 54 ? 3.686 -11.43 -20.125 1 96.19 54 SER B CA 1
ATOM 1391 C C . SER B 1 54 ? 4.871 -10.562 -19.719 1 96.19 54 SER B C 1
ATOM 1393 O O . SER B 1 54 ? 5.527 -9.961 -20.562 1 96.19 54 SER B O 1
ATOM 1395 N N . LEU B 1 55 ? 5.141 -10.477 -18.406 1 95.19 55 LEU B N 1
ATOM 1396 C CA . LEU B 1 55 ? 6.273 -9.688 -17.938 1 95.19 55 LEU B CA 1
ATOM 1397 C C . LEU B 1 55 ? 7.578 -10.188 -18.547 1 95.19 55 LEU B C 1
ATOM 1399 O O . LEU B 1 55 ? 7.738 -11.383 -18.781 1 95.19 55 LEU B O 1
ATOM 1403 N N . PRO B 1 56 ? 8.555 -9.305 -18.719 1 91.19 56 PRO B N 1
ATOM 1404 C CA . PRO B 1 56 ? 9.766 -9.641 -19.469 1 91.19 56 PRO B CA 1
ATOM 1405 C C . PRO B 1 56 ? 10.758 -10.469 -18.656 1 91.19 56 PRO B C 1
ATOM 1407 O O . PRO B 1 56 ? 11.938 -10.531 -19.016 1 91.19 56 PRO B O 1
ATOM 1410 N N . PHE B 1 57 ? 10.359 -11.039 -17.594 1 90.31 57 PHE B N 1
ATOM 1411 C CA . PHE B 1 57 ? 11.172 -11.977 -16.828 1 90.31 57 PHE B CA 1
ATOM 1412 C C . PHE B 1 57 ? 10.367 -13.211 -16.438 1 90.31 57 PHE B C 1
ATOM 1414 O O . PHE B 1 57 ? 9.203 -13.094 -16.062 1 90.31 57 PHE B O 1
ATOM 1421 N N . GLN B 1 58 ? 11.031 -14.414 -16.594 1 84.12 58 GLN B N 1
ATOM 1422 C CA . GLN B 1 58 ? 10.328 -15.656 -16.297 1 84.12 58 GLN B CA 1
ATOM 1423 C C . GLN B 1 58 ? 10.68 -16.172 -14.898 1 84.12 58 GLN B C 1
ATOM 1425 O O . GLN B 1 58 ? 9.797 -16.5 -14.109 1 84.12 58 GLN B O 1
ATOM 1430 N N . GLN B 1 59 ? 12.078 -16.219 -14.688 1 93.12 59 GLN B N 1
ATOM 1431 C CA . GLN B 1 59 ? 12.508 -16.688 -13.367 1 93.12 59 GLN B CA 1
ATOM 1432 C C . GLN B 1 59 ? 12.781 -15.516 -12.43 1 93.12 59 GLN B C 1
ATOM 1434 O O . GLN B 1 59 ? 13.523 -14.594 -12.789 1 93.12 59 GLN B O 1
ATOM 1439 N N . CYS B 1 60 ? 12.18 -15.586 -11.336 1 97.44 60 CYS B N 1
ATOM 1440 C CA . CYS B 1 60 ? 12.375 -14.562 -10.32 1 97.44 60 CYS B CA 1
ATOM 1441 C C . CYS B 1 60 ? 12.172 -15.141 -8.922 1 97.44 60 CYS B C 1
ATOM 1443 O O . CYS B 1 60 ? 11.703 -16.266 -8.773 1 97.44 60 CYS B O 1
ATOM 1445 N N . LYS B 1 61 ? 12.633 -14.375 -7.953 1 97.94 61 LYS B N 1
ATOM 1446 C CA . LYS B 1 61 ? 12.469 -14.742 -6.551 1 97.94 61 LYS B CA 1
ATOM 1447 C C . LYS B 1 61 ? 12.133 -13.523 -5.699 1 97.94 61 LYS B C 1
ATOM 1449 O O . LYS B 1 61 ? 12.93 -12.594 -5.594 1 97.94 61 LYS B O 1
ATOM 1454 N N . HIS B 1 62 ? 10.961 -13.57 -5.188 1 98.12 62 HIS B N 1
ATOM 1455 C CA . HIS B 1 62 ? 10.562 -12.547 -4.227 1 98.12 62 HIS B CA 1
ATOM 1456 C C . HIS B 1 62 ? 11.008 -12.914 -2.816 1 98.12 62 HIS B C 1
ATOM 1458 O O . HIS B 1 62 ? 10.875 -14.062 -2.393 1 98.12 62 HIS B O 1
ATOM 1464 N N . THR B 1 63 ? 11.578 -11.961 -2.107 1 98.06 63 THR B N 1
ATOM 1465 C CA . THR B 1 63 ? 11.836 -12.047 -0.675 1 98.06 63 THR B CA 1
ATOM 1466 C C . THR B 1 63 ? 11.195 -10.875 0.061 1 98.06 63 THR B C 1
ATOM 1468 O O . THR B 1 63 ? 11.523 -9.711 -0.189 1 98.06 63 THR B O 1
ATOM 1471 N N . PHE B 1 64 ? 10.188 -11.211 0.923 1 97.75 64 PHE B N 1
ATOM 1472 C CA . PHE B 1 64 ? 9.531 -10.117 1.632 1 97.75 64 PHE B CA 1
ATOM 1473 C C . PHE B 1 64 ? 10.219 -9.852 2.969 1 97.75 64 PHE B C 1
ATOM 1475 O O . PHE B 1 64 ? 10.68 -10.781 3.631 1 97.75 64 PHE B O 1
ATOM 1482 N N . THR B 1 65 ? 10.32 -8.594 3.35 1 97.62 65 THR B N 1
ATOM 1483 C CA . THR B 1 65 ? 10.984 -8.156 4.57 1 97.62 65 THR B CA 1
ATOM 1484 C C . THR B 1 65 ? 9.961 -7.719 5.617 1 97.62 65 THR B C 1
ATOM 1486 O O . THR B 1 65 ? 10.102 -8.039 6.801 1 97.62 65 THR B O 1
ATOM 1489 N N . THR B 1 66 ? 9.016 -6.945 5.277 1 98.12 66 THR B N 1
ATOM 1490 C CA . THR B 1 66 ? 7.957 -6.523 6.191 1 98.12 66 THR B CA 1
ATOM 1491 C C . THR B 1 66 ? 6.586 -6.887 5.637 1 98.12 66 THR B C 1
ATOM 1493 O O . THR B 1 66 ? 6.375 -6.867 4.426 1 98.12 66 THR B O 1
ATOM 1496 N N . VAL B 1 67 ? 5.676 -7.258 6.516 1 98.75 67 VAL B N 1
ATOM 1497 C CA . VAL B 1 67 ? 4.254 -7.445 6.238 1 98.75 67 VAL B CA 1
ATOM 1498 C C . VAL B 1 67 ? 3.422 -6.75 7.312 1 98.75 67 VAL B C 1
ATOM 1500 O O . VAL B 1 67 ? 3.492 -7.109 8.492 1 98.75 67 VAL B O 1
ATOM 1503 N N . ASP B 1 68 ? 2.711 -5.695 6.938 1 98.81 68 ASP B N 1
ATOM 1504 C CA . ASP B 1 68 ? 1.754 -5.031 7.816 1 98.81 68 ASP B CA 1
ATOM 1505 C C . ASP B 1 68 ? 0.318 -5.324 7.391 1 98.81 68 ASP B C 1
ATOM 1507 O O . ASP B 1 68 ? 0.017 -5.375 6.195 1 98.81 68 ASP B O 1
ATOM 1511 N N . CYS B 1 69 ? -0.549 -5.508 8.305 1 98.44 69 CYS B N 1
ATOM 1512 C CA . CYS B 1 69 ? -1.939 -5.77 7.945 1 98.44 69 CYS B CA 1
ATOM 1513 C C . CYS B 1 69 ? -2.889 -4.969 8.828 1 98.44 69 CYS B C 1
ATOM 1515 O O . CYS B 1 69 ? -2.564 -4.668 9.984 1 98.44 69 CYS B O 1
ATOM 1517 N N . GLN B 1 70 ? -3.975 -4.543 8.375 1 98.31 70 GLN B N 1
ATOM 1518 C CA . GLN B 1 70 ? -5.047 -3.824 9.055 1 98.31 70 GLN B CA 1
ATOM 1519 C C . GLN B 1 70 ? -6.418 -4.293 8.57 1 98.31 70 GLN B C 1
ATOM 1521 O O . GLN B 1 70 ? -6.586 -4.633 7.402 1 98.31 70 GLN B O 1
ATOM 1526 N N . PRO B 1 71 ? -7.367 -4.285 9.5 1 96.88 71 PRO B N 1
ATOM 1527 C CA . PRO B 1 71 ? -8.734 -4.438 8.992 1 96.88 71 PRO B CA 1
ATOM 1528 C C . PRO B 1 71 ? -9.164 -3.285 8.086 1 96.88 71 PRO B C 1
ATOM 1530 O O . PRO B 1 71 ? -8.789 -2.135 8.336 1 96.88 71 PRO B O 1
ATOM 1533 N N . SER B 1 72 ? -9.906 -3.549 6.996 1 94.44 72 SER B N 1
ATOM 1534 C CA . SER B 1 72 ? -10.172 -2.51 6.008 1 94.44 72 SER B CA 1
ATOM 1535 C C . SER B 1 72 ? -11.578 -1.935 6.18 1 94.44 72 SER B C 1
ATOM 1537 O O . SER B 1 72 ? -12.031 -1.14 5.355 1 94.44 72 SER B O 1
ATOM 1539 N N . GLY B 1 73 ? -12.297 -2.26 7.152 1 83.88 73 GLY B N 1
ATOM 1540 C CA . GLY B 1 73 ? -13.57 -1.59 7.359 1 83.88 73 GLY B CA 1
ATOM 1541 C C . GLY B 1 73 ? -14.75 -2.549 7.434 1 83.88 73 GLY B C 1
ATOM 1542 O O . GLY B 1 73 ? -14.586 -3.707 7.82 1 83.88 73 GLY B O 1
ATOM 1543 N N . PRO B 1 74 ? -15.875 -1.994 6.977 1 77.44 74 PRO B N 1
ATOM 1544 C CA . PRO B 1 74 ? -17.156 -2.629 7.289 1 77.44 74 PRO B CA 1
ATOM 1545 C C . PRO B 1 74 ? -17.359 -3.951 6.555 1 77.44 74 PRO B C 1
ATOM 1547 O O . PRO B 1 74 ? -18.125 -4.801 7.004 1 77.44 74 PRO B O 1
ATOM 1550 N N . VAL B 1 75 ? -16.672 -4.227 5.492 1 79.19 75 VAL B N 1
ATOM 1551 C CA . VAL B 1 75 ? -16.938 -5.441 4.727 1 79.19 75 VAL B CA 1
ATOM 1552 C C . VAL B 1 75 ? -15.953 -6.535 5.145 1 79.19 75 VAL B C 1
ATOM 1554 O O . VAL B 1 75 ? -15.766 -7.516 4.418 1 79.19 75 VAL B O 1
ATOM 1557 N N . SER B 1 76 ? -15.32 -6.355 6.246 1 87.31 76 SER B N 1
ATOM 1558 C CA . SER B 1 76 ? -14.461 -7.336 6.898 1 87.31 76 SER B CA 1
ATOM 1559 C C . SER B 1 76 ? -13.297 -7.73 6 1 87.31 76 SER B C 1
ATOM 1561 O O . SER B 1 76 ? -12.93 -8.906 5.938 1 87.31 76 SER B O 1
ATOM 1563 N N . GLY B 1 77 ? -12.867 -6.805 5.246 1 95.06 77 GLY B N 1
ATOM 1564 C CA . GLY B 1 77 ? -11.672 -7.016 4.445 1 95.06 77 GLY B CA 1
ATOM 1565 C C . GLY B 1 77 ? -10.391 -6.75 5.211 1 95.06 77 GLY B C 1
ATOM 1566 O O . GLY B 1 77 ? -10.422 -6.461 6.406 1 95.06 77 GLY B O 1
ATOM 1567 N N . MET B 1 78 ? -9.32 -7.004 4.578 1 97.06 78 MET B N 1
ATOM 1568 C CA . MET B 1 78 ? -7.996 -6.809 5.156 1 97.06 78 MET B CA 1
ATOM 1569 C C . MET B 1 78 ? -7.062 -6.121 4.168 1 97.06 78 MET B C 1
ATOM 1571 O O . MET B 1 78 ? -7.039 -6.473 2.986 1 97.06 78 MET B O 1
ATOM 1575 N N . LEU B 1 79 ? -6.375 -5.121 4.66 1 98.38 79 LEU B N 1
ATOM 1576 C CA . LEU B 1 79 ? -5.289 -4.523 3.893 1 98.38 79 LEU B CA 1
ATOM 1577 C C . LEU B 1 79 ? -3.949 -5.145 4.273 1 98.38 79 LEU B C 1
ATOM 1579 O O . LEU B 1 79 ? -3.672 -5.355 5.457 1 98.38 79 LEU B O 1
ATOM 1583 N N . VAL B 1 80 ? -3.203 -5.504 3.291 1 98.88 80 VAL B N 1
ATOM 1584 C CA . VAL B 1 80 ? -1.867 -6.051 3.496 1 98.88 80 VAL B CA 1
ATOM 1585 C C . VAL B 1 80 ? -0.84 -5.207 2.744 1 98.88 80 VAL B C 1
ATOM 1587 O O . VAL B 1 80 ? -0.999 -4.945 1.549 1 98.88 80 VAL B O 1
ATOM 1590 N N . PHE B 1 81 ? 0.163 -4.727 3.408 1 98.88 81 PHE B N 1
ATOM 1591 C CA . PHE B 1 81 ? 1.244 -3.934 2.836 1 98.88 81 PHE B CA 1
ATOM 1592 C C . PHE B 1 81 ? 2.582 -4.648 2.99 1 98.88 81 PHE B C 1
ATOM 1594 O O . PHE B 1 81 ? 2.982 -4.992 4.105 1 98.88 81 PHE B O 1
ATOM 1601 N N . VAL B 1 82 ? 3.254 -4.859 1.872 1 98.88 82 VAL B N 1
ATOM 1602 C CA . VAL B 1 82 ? 4.457 -5.688 1.862 1 98.88 82 VAL B CA 1
ATOM 1603 C C . VAL B 1 82 ? 5.637 -4.875 1.332 1 98.88 82 VAL B C 1
ATOM 1605 O O . VAL B 1 82 ? 5.504 -4.141 0.351 1 98.88 82 VAL B O 1
ATOM 1608 N N . SER B 1 83 ? 6.762 -4.988 1.918 1 98.31 83 SER B N 1
ATOM 1609 C CA . SER B 1 83 ? 8.039 -4.551 1.364 1 98.31 83 SER B CA 1
ATOM 1610 C C . SER B 1 83 ? 8.992 -5.727 1.186 1 98.31 83 SER B C 1
ATOM 1612 O O . SER B 1 83 ? 8.984 -6.672 1.979 1 98.31 83 SER B O 1
ATOM 1614 N N . GLY B 1 84 ? 9.797 -5.652 0.179 1 98 84 GLY B N 1
ATOM 1615 C CA . GLY B 1 84 ? 10.75 -6.723 -0.048 1 98 84 GLY B CA 1
ATOM 1616 C C . GLY B 1 84 ? 11.68 -6.457 -1.22 1 98 84 GLY B C 1
ATOM 1617 O O . GLY B 1 84 ? 11.898 -5.305 -1.595 1 98 84 GLY B O 1
ATOM 1618 N N . SER B 1 85 ? 12.289 -7.566 -1.672 1 97.81 85 SER B N 1
ATOM 1619 C CA . SER B 1 85 ? 13.18 -7.508 -2.828 1 97.81 85 SER B CA 1
ATOM 1620 C C . SER B 1 85 ? 12.812 -8.562 -3.863 1 97.81 85 SER B C 1
ATOM 1622 O O . SER B 1 85 ? 12.281 -9.625 -3.516 1 97.81 85 SER B O 1
ATOM 1624 N N . LEU B 1 86 ? 13.016 -8.219 -5.066 1 97.25 86 LEU B N 1
ATOM 1625 C CA . LEU B 1 86 ? 12.773 -9.078 -6.219 1 97.25 86 LEU B CA 1
ATOM 1626 C C . LEU B 1 86 ? 14.07 -9.383 -6.953 1 97.25 86 LEU B C 1
ATOM 1628 O O . LEU B 1 86 ? 14.711 -8.484 -7.5 1 97.25 86 LEU B O 1
ATOM 1632 N N . GLN B 1 87 ? 14.438 -10.617 -6.855 1 97.75 87 GLN B N 1
ATOM 1633 C CA . GLN B 1 87 ? 15.586 -11.086 -7.629 1 97.75 87 GLN B CA 1
ATOM 1634 C C . GLN B 1 87 ? 15.148 -11.633 -8.984 1 97.75 87 GLN B C 1
ATOM 1636 O O . GLN B 1 87 ? 14.32 -12.547 -9.055 1 97.75 87 GLN B O 1
ATOM 1641 N N . ILE B 1 88 ? 15.672 -11.047 -9.977 1 95.5 88 ILE B N 1
ATOM 1642 C CA . ILE B 1 88 ? 15.367 -11.484 -11.336 1 95.5 88 ILE B CA 1
ATOM 1643 C C . ILE B 1 88 ? 16.594 -12.164 -11.945 1 95.5 88 ILE B C 1
ATOM 1645 O O . ILE B 1 88 ? 17.703 -11.656 -11.836 1 95.5 88 ILE B O 1
ATOM 1649 N N . SER B 1 89 ? 16.328 -13.281 -12.523 1 93.12 89 SER B N 1
ATOM 1650 C CA . SER B 1 89 ? 17.422 -14 -13.164 1 93.12 89 SER B CA 1
ATOM 1651 C C . SER B 1 89 ? 18.125 -13.133 -14.188 1 93.12 89 SER B C 1
ATOM 1653 O O . SER B 1 89 ? 17.484 -12.469 -15 1 93.12 89 SER B O 1
ATOM 1655 N N . GLY B 1 90 ? 19.406 -13.055 -14.133 1 90.31 90 GLY B N 1
ATOM 1656 C CA . GLY B 1 90 ? 20.188 -12.281 -15.078 1 90.31 90 GLY B CA 1
ATOM 1657 C C . GLY B 1 90 ? 20.5 -10.875 -14.594 1 90.31 90 GLY B C 1
ATOM 1658 O O . GLY B 1 90 ? 21.328 -10.18 -15.18 1 90.31 90 GLY B O 1
ATOM 1659 N N . GLU B 1 91 ? 19.766 -10.5 -13.594 1 89.06 91 GLU B N 1
ATOM 1660 C CA . GLU B 1 91 ? 20.047 -9.195 -13.008 1 89.06 91 GLU B CA 1
ATOM 1661 C C . GLU B 1 91 ? 21.031 -9.305 -11.844 1 89.06 91 GLU B C 1
ATOM 1663 O O . GLU B 1 91 ? 20.938 -10.227 -11.031 1 89.06 91 GLU B O 1
ATOM 1668 N N . GLN B 1 92 ? 21.938 -8.469 -11.828 1 90.62 92 GLN B N 1
ATOM 1669 C CA . GLN B 1 92 ? 22.984 -8.516 -10.812 1 90.62 92 GLN B CA 1
ATOM 1670 C C . GLN B 1 92 ? 22.422 -8.18 -9.43 1 90.62 92 GLN B C 1
ATOM 1672 O O . GLN B 1 92 ? 22.766 -8.828 -8.445 1 90.62 92 GLN B O 1
ATOM 1677 N N . HIS B 1 93 ? 21.578 -7.117 -9.383 1 92.81 93 HIS B N 1
ATOM 1678 C CA . HIS B 1 93 ? 21.109 -6.68 -8.07 1 92.81 93 HIS B CA 1
ATOM 1679 C C . HIS B 1 93 ? 19.609 -6.922 -7.926 1 92.81 93 HIS B C 1
ATOM 1681 O O . HIS B 1 93 ? 18.859 -6.805 -8.898 1 92.81 93 HIS B O 1
ATOM 1687 N N . ALA B 1 94 ? 19.281 -7.266 -6.699 1 94.94 94 ALA B N 1
ATOM 1688 C CA . ALA B 1 94 ? 17.859 -7.371 -6.387 1 94.94 94 ALA B CA 1
ATOM 1689 C C . ALA B 1 94 ? 17.188 -6 -6.395 1 94.94 94 ALA B C 1
ATOM 1691 O O . ALA B 1 94 ? 17.797 -5 -6.008 1 94.94 94 ALA B O 1
ATOM 1692 N N . LEU B 1 95 ? 15.984 -5.977 -6.824 1 94.75 95 LEU B N 1
ATOM 1693 C CA . LEU B 1 95 ? 15.195 -4.75 -6.848 1 94.75 95 LEU B CA 1
ATOM 1694 C C . LEU B 1 95 ? 14.281 -4.668 -5.633 1 94.75 95 LEU B C 1
ATOM 1696 O O . LEU B 1 95 ? 13.617 -5.652 -5.281 1 94.75 95 LEU B O 1
ATOM 1700 N N . LYS B 1 96 ? 14.305 -3.502 -4.969 1 97.12 96 LYS B N 1
ATOM 1701 C CA . LYS B 1 96 ? 13.352 -3.307 -3.877 1 97.12 96 LYS B CA 1
ATOM 1702 C C . LYS B 1 96 ? 11.938 -3.074 -4.41 1 97.12 96 LYS B C 1
ATOM 1704 O O . LYS B 1 96 ? 11.766 -2.426 -5.445 1 97.12 96 LYS B O 1
ATOM 1709 N N . PHE B 1 97 ? 10.961 -3.607 -3.701 1 98.06 97 PHE B N 1
ATOM 1710 C CA . PHE B 1 97 ? 9.586 -3.381 -4.133 1 98.06 97 PHE B CA 1
ATOM 1711 C C . PHE B 1 97 ? 8.68 -3.133 -2.936 1 98.06 97 PHE B C 1
ATOM 1713 O O . PHE B 1 97 ? 9.031 -3.457 -1.801 1 98.06 97 PHE B O 1
ATOM 1720 N N . SER B 1 98 ? 7.547 -2.471 -3.145 1 98.69 98 SER B N 1
ATOM 1721 C CA . SER B 1 98 ? 6.395 -2.396 -2.254 1 98.69 98 SER B CA 1
ATOM 1722 C C . SER B 1 98 ? 5.117 -2.814 -2.969 1 98.69 98 SER B C 1
ATOM 1724 O O . SER B 1 98 ? 4.949 -2.553 -4.16 1 98.69 98 SER B O 1
ATOM 1726 N N . GLN B 1 99 ? 4.297 -3.463 -2.227 1 98.88 99 GLN B N 1
ATOM 1727 C CA . GLN B 1 99 ? 3.043 -3.943 -2.793 1 98.88 99 GLN B CA 1
ATOM 1728 C C . GLN B 1 99 ? 1.924 -3.916 -1.755 1 98.88 99 GLN B C 1
ATOM 1730 O O . GLN B 1 99 ? 2.168 -4.125 -0.565 1 98.88 99 GLN B O 1
ATOM 1735 N N . MET B 1 100 ? 0.749 -3.602 -2.137 1 98.88 100 MET B N 1
ATOM 1736 C CA . MET B 1 100 ? -0.391 -3.697 -1.229 1 98.88 100 MET B CA 1
ATOM 1737 C C . MET B 1 100 ? -1.477 -4.598 -1.811 1 98.88 100 MET B C 1
ATOM 1739 O O . MET B 1 100 ? -1.609 -4.707 -3.031 1 98.88 100 MET B O 1
ATOM 1743 N N . PHE B 1 101 ? -2.186 -5.266 -0.939 1 98.81 101 PHE B N 1
ATOM 1744 C CA . PHE B 1 101 ? -3.357 -6.066 -1.276 1 98.81 101 PHE B CA 1
ATOM 1745 C C . PHE B 1 101 ? -4.559 -5.648 -0.435 1 98.81 101 PHE B C 1
ATOM 1747 O O . PHE B 1 101 ? -4.418 -5.371 0.758 1 98.81 101 PHE B O 1
ATOM 1754 N N . HIS B 1 102 ? -5.664 -5.574 -1.062 1 98.19 102 HIS B N 1
ATOM 1755 C CA . HIS B 1 102 ? -6.945 -5.559 -0.366 1 98.19 102 HIS B CA 1
ATOM 1756 C C . HIS B 1 102 ? -7.664 -6.895 -0.505 1 98.19 102 HIS B C 1
ATOM 1758 O O . HIS B 1 102 ? -8.148 -7.234 -1.586 1 98.19 102 HIS B O 1
ATOM 1764 N N . LEU B 1 103 ? -7.688 -7.652 0.579 1 97.75 103 LEU B N 1
ATOM 1765 C CA . LEU B 1 103 ? -8.312 -8.969 0.616 1 97.75 103 LEU B CA 1
ATOM 1766 C C . LEU B 1 103 ? -9.758 -8.867 1.085 1 97.75 103 LEU B C 1
ATOM 1768 O O . LEU B 1 103 ? -10.047 -8.258 2.117 1 97.75 103 LEU B O 1
ATOM 1772 N N . MET B 1 104 ? -10.625 -9.492 0.329 1 96.12 104 MET B N 1
ATOM 1773 C CA . MET B 1 104 ? -12.039 -9.492 0.673 1 96.12 104 MET B CA 1
ATOM 1774 C C . MET B 1 104 ? -12.547 -10.914 0.904 1 96.12 104 MET B C 1
ATOM 1776 O O . MET B 1 104 ? -12.156 -11.844 0.191 1 96.12 104 MET B O 1
ATOM 1780 N N . PRO B 1 105 ? -13.359 -11 1.859 1 94.31 105 PRO B N 1
ATOM 1781 C CA . PRO B 1 105 ? -13.867 -12.344 2.145 1 94.31 105 PRO B CA 1
ATOM 1782 C C . PRO B 1 105 ? -14.852 -12.836 1.09 1 94.31 105 PRO B C 1
ATOM 1784 O O . PRO B 1 105 ? -15.57 -12.039 0.482 1 94.31 105 PRO B O 1
ATOM 1787 N N . THR B 1 106 ? -14.859 -14.094 0.834 1 93.38 106 THR B N 1
ATOM 1788 C CA . THR B 1 106 ? -15.859 -14.75 0 1 93.38 106 THR B CA 1
ATOM 1789 C C . THR B 1 106 ? -16.938 -15.414 0.862 1 93.38 106 THR B C 1
ATOM 1791 O O . THR B 1 106 ? -16.719 -15.641 2.053 1 93.38 106 THR B O 1
ATOM 1794 N N . PRO B 1 107 ? -18.047 -15.719 0.254 1 90.62 107 PRO B N 1
ATOM 1795 C CA . PRO B 1 107 ? -19.094 -16.406 1.014 1 90.62 107 PRO B CA 1
ATOM 1796 C C . PRO B 1 107 ? -18.641 -17.75 1.575 1 90.62 107 PRO B C 1
ATOM 1798 O O . PRO B 1 107 ? -19.172 -18.219 2.588 1 90.62 107 PRO B O 1
ATOM 1801 N N . GLN B 1 108 ? -17.672 -18.359 0.985 1 90.5 108 GLN B N 1
ATOM 1802 C CA . GLN B 1 108 ? -17.172 -19.656 1.396 1 90.5 108 GLN B CA 1
ATOM 1803 C C . GLN B 1 108 ? -16.156 -19.531 2.527 1 90.5 108 GLN B C 1
ATOM 1805 O O . GLN B 1 108 ? -15.656 -20.531 3.033 1 90.5 108 GLN B O 1
ATOM 1810 N N . GLY B 1 109 ? -15.805 -18.297 3.002 1 87.38 109 GLY B N 1
ATOM 1811 C CA . GLY B 1 109 ? -14.922 -18.094 4.141 1 87.38 109 GLY B CA 1
ATOM 1812 C C . GLY B 1 109 ? -13.469 -17.891 3.742 1 87.38 109 GLY B C 1
ATOM 1813 O O . GLY B 1 109 ? -12.594 -17.766 4.602 1 87.38 109 GLY B O 1
ATOM 1814 N N . SER B 1 110 ? -13.195 -17.922 2.482 1 93.12 110 SER B N 1
ATOM 1815 C CA . SER B 1 110 ? -11.859 -17.609 1.99 1 93.12 110 SER B CA 1
ATOM 1816 C C . SER B 1 110 ? -11.742 -16.141 1.586 1 93.12 110 SER B C 1
ATOM 1818 O O . SER B 1 110 ? -12.641 -15.352 1.864 1 93.12 110 SER B O 1
ATOM 1820 N N . PHE B 1 111 ? -10.578 -15.766 1.154 1 96 111 PHE B N 1
ATOM 1821 C CA . PHE B 1 111 ? -10.352 -14.398 0.699 1 96 111 PHE B CA 1
ATOM 1822 C C . PHE B 1 111 ? -9.922 -14.383 -0.764 1 96 111 PHE B C 1
ATOM 1824 O O . PHE B 1 111 ? -9.289 -15.32 -1.243 1 96 111 PHE B O 1
ATOM 1831 N N . TYR B 1 112 ? -10.336 -13.391 -1.468 1 97.38 112 TYR B N 1
ATOM 1832 C CA . TYR B 1 112 ? -9.766 -13.094 -2.777 1 97.38 112 TYR B CA 1
ATOM 1833 C C . TYR B 1 112 ? -9.125 -11.711 -2.789 1 97.38 112 TYR B C 1
ATOM 1835 O O . TYR B 1 112 ? -9.352 -10.906 -1.883 1 97.38 112 TYR B O 1
ATOM 1843 N N . VAL B 1 113 ? -8.281 -11.492 -3.785 1 98.44 113 VAL B N 1
ATOM 1844 C CA . VAL B 1 113 ? -7.617 -10.203 -3.949 1 98.44 113 VAL B CA 1
ATOM 1845 C C . VAL B 1 113 ? -8.516 -9.258 -4.746 1 98.44 113 VAL B C 1
ATOM 1847 O O . VAL B 1 113 ? -8.695 -9.43 -5.957 1 98.44 113 VAL B O 1
ATOM 1850 N N . HIS B 1 114 ? -9.055 -8.266 -4.078 1 98 114 HIS B N 1
ATOM 1851 C CA . HIS B 1 114 ? -9.883 -7.277 -4.766 1 98 114 HIS B CA 1
ATOM 1852 C C . HIS B 1 114 ? -9.031 -6.172 -5.375 1 98 114 HIS B C 1
ATOM 1854 O O . HIS B 1 114 ? -9.312 -5.703 -6.48 1 98 114 HIS B O 1
ATOM 1860 N N . ASN B 1 115 ? -8.07 -5.707 -4.695 1 98.62 115 ASN B N 1
ATOM 1861 C CA . ASN B 1 115 ? -7.105 -4.727 -5.184 1 98.62 115 ASN B CA 1
ATOM 1862 C C . ASN B 1 115 ? -5.672 -5.211 -4.992 1 98.62 115 ASN B C 1
ATOM 1864 O O . ASN B 1 115 ? -5.348 -5.824 -3.975 1 98.62 115 ASN B O 1
ATOM 1868 N N . ASP B 1 116 ? -4.828 -4.918 -5.941 1 98.88 116 ASP B N 1
ATOM 1869 C CA . ASP B 1 116 ? -3.406 -5.246 -5.957 1 98.88 116 ASP B CA 1
ATOM 1870 C C . ASP B 1 116 ? -2.592 -4.129 -6.602 1 98.88 116 ASP B C 1
ATOM 1872 O O . ASP B 1 116 ? -2.775 -3.818 -7.781 1 98.88 116 ASP B O 1
ATOM 1876 N N . ILE B 1 117 ? -1.709 -3.471 -5.883 1 98.88 117 ILE B N 1
ATOM 1877 C CA . ILE B 1 117 ? -0.875 -2.418 -6.449 1 98.88 117 ILE B CA 1
ATOM 1878 C C . ILE B 1 117 ? 0.595 -2.705 -6.152 1 98.88 117 ILE B C 1
ATOM 1880 O O . ILE B 1 117 ? 0.984 -2.84 -4.988 1 98.88 117 ILE B O 1
ATOM 1884 N N . PHE B 1 118 ? 1.406 -2.838 -7.172 1 98.81 118 PHE B N 1
ATOM 1885 C CA . PHE B 1 118 ? 2.822 -3.174 -7.086 1 98.81 118 PHE B CA 1
ATOM 1886 C C . PHE B 1 118 ? 3.68 -2.051 -7.656 1 98.81 118 PHE B C 1
ATOM 1888 O O . PHE B 1 118 ? 3.404 -1.545 -8.75 1 98.81 118 PHE B O 1
ATOM 1895 N N . ARG B 1 119 ? 4.723 -1.62 -6.891 1 98.44 119 ARG B N 1
ATOM 1896 C CA . ARG B 1 119 ? 5.73 -0.684 -7.379 1 98.44 119 ARG B CA 1
ATOM 1897 C C . ARG B 1 119 ? 7.137 -1.16 -7.031 1 98.44 119 ARG B C 1
ATOM 1899 O O . ARG B 1 119 ? 7.391 -1.583 -5.902 1 98.44 119 ARG B O 1
ATOM 1906 N N . LEU B 1 120 ? 8.039 -1.045 -8.016 1 96.44 120 LEU B N 1
ATOM 1907 C CA . LEU B 1 120 ? 9.461 -1.15 -7.73 1 96.44 120 LEU B CA 1
ATOM 1908 C C . LEU B 1 120 ? 9.984 0.13 -7.09 1 96.44 120 LEU B C 1
ATOM 1910 O O . LEU B 1 120 ? 9.516 1.225 -7.406 1 96.44 120 LEU B O 1
ATOM 1914 N N . ASN B 1 121 ? 10.867 -0.048 -6.121 1 94.81 121 ASN B N 1
ATOM 1915 C CA . ASN B 1 121 ? 11.531 1.084 -5.488 1 94.81 121 ASN B CA 1
ATOM 1916 C C . ASN B 1 121 ? 12.977 1.216 -5.957 1 94.81 121 ASN B C 1
ATOM 1918 O O . ASN B 1 121 ? 13.883 0.613 -5.371 1 94.81 121 ASN B O 1
ATOM 1922 N N . TYR B 1 122 ? 13.156 2.033 -6.855 1 85.69 122 TYR B N 1
ATOM 1923 C CA . TYR B 1 122 ? 14.5 2.207 -7.402 1 85.69 122 TYR B CA 1
ATOM 1924 C C . TYR B 1 122 ? 15.352 3.076 -6.484 1 85.69 122 TYR B C 1
ATOM 1926 O O . TYR B 1 122 ? 14.844 4.012 -5.859 1 85.69 122 TYR B O 1
ATOM 1934 N N . ALA B 1 123 ? 16.672 2.691 -6.25 1 71.44 123 ALA B N 1
ATOM 1935 C CA . ALA B 1 123 ? 17.625 3.42 -5.418 1 71.44 123 ALA B CA 1
ATOM 1936 C C . ALA B 1 123 ? 17.906 4.809 -5.988 1 71.44 123 ALA B C 1
ATOM 1938 O O . ALA B 1 123 ? 17.828 5.016 -7.199 1 71.44 123 ALA B O 1
#

Solvent-accessible surface area (backbone atoms only — not comparable to full-atom values): 13215 Å² total; per-residue (Å²): 130,59,64,64,59,53,51,51,53,49,52,51,49,51,44,51,34,53,40,76,41,44,70,64,52,36,78,41,36,39,72,81,12,36,35,28,58,72,81,45,76,34,60,17,22,68,54,40,33,53,52,65,67,63,45,98,63,80,55,43,44,72,46,76,76,48,80,47,67,45,76,63,53,93,75,64,22,33,34,37,42,36,33,32,33,39,36,40,73,94,49,91,64,66,40,36,34,41,36,39,37,35,34,33,60,43,96,87,72,48,67,34,40,43,35,36,42,38,38,76,49,79,128,130,59,64,64,60,51,49,50,53,49,52,50,50,50,45,52,34,53,40,75,40,44,71,64,52,35,78,41,36,40,72,81,13,36,35,28,58,71,81,45,77,36,60,17,21,70,53,41,33,52,52,64,67,63,44,98,65,81,57,43,44,72,46,78,74,47,80,48,68,44,78,63,52,94,77,63,23,33,36,37,42,37,34,33,35,39,36,41,72,92,50,92,65,65,40,36,33,40,35,38,37,36,34,32,61,43,96,87,74,48,68,35,39,42,33,36,42,38,38,76,50,81,130

Sequence (246 aa):
MDPDALAKIFVEHYYKTFDTNRAGLANLYQDASMSTFEGHKIQGSNNIVARLTSLPFQQCKHTFTTVDCQPSGPVSGMLVFVSGSLQISGEQHALKFSQMFHLMPTPQGSFYVHNDIFRLNYAMDPDALAKIFVEHYYKTFDTNRAGLANLYQDASMSTFEGHKIQGSNNIVARLTSLPFQQCKHTFTTVDCQPSGPVSGMLVFVSGSLQISGEQHALKFSQMFHLMPTPQGSFYVHNDIFRLNYA